Protein AF-A0A7W0FV06-F1 (afdb_monomer_lite)

Secondary structure (DSSP, 8-state):
--SSSHHHHHHHHHHHHHHHHHHHHHHHHHHH-TT---THHHHHHHHHHHHHHHHHHHHHHHHHHHHHHHHHHHHHHS-HHHHHHHHHHHHHHHHHHHHHHHHHHHHHHHHHHHHHHHHHHHHHHHHHHHHHHHHHHHHHHHHHHHHHHHHHHHHHHHHHHHHHHHHHHHHHHHHHHHHHHHHHHHHHHHHHHHHHHHHHHHHHHHHHHHHHHHHHHHHHHHHTTSS----------------------------------S--------

Sequence (270 aa):
MNTEKTPLLEQVGFWSLLGPFIMLVTLTIMLLNPLQQNLLIPGIALISFPLCWKWKTRGLYAALSLLGCVLLYHLWTAPSEKIFWDLLLGAAAALTFTITTLCSQEVAALISPLQEEAFSRQQNLLEANEKIQELEKKLEESISGEIAHAKLFQQKLNEADLRVHASEKASFVIRDKSAAIAAQNESLLRELFQKRHEYEKLLQQMQSYEAEKLIHQTAIQESEKEEVLQLETVPPSKPGGKSKSSKSSKTNNWANTILSRWSEPHDPSQ

Structure (mmCIF, N/CA/C/O backbone):
data_AF-A0A7W0FV06-F1
#
_entry.id   AF-A0A7W0FV06-F1
#
loop_
_atom_site.group_PDB
_atom_site.id
_atom_site.type_symbol
_atom_site.label_atom_id
_atom_site.label_alt_id
_atom_site.label_comp_id
_atom_site.label_asym_id
_atom_site.label_entity_id
_atom_site.label_seq_id
_atom_site.pdbx_PDB_ins_code
_atom_site.Cartn_x
_atom_site.Cartn_y
_atom_site.Cartn_z
_atom_site.occupancy
_atom_site.B_iso_or_equiv
_atom_site.auth_seq_id
_atom_site.auth_comp_id
_atom_site.auth_asym_id
_atom_site.auth_atom_id
_atom_site.pdbx_PDB_model_num
ATOM 1 N N . MET A 1 1 ? 6.314 17.128 -1.859 1.00 44.34 1 MET A N 1
ATOM 2 C CA . MET A 1 1 ? 7.767 16.857 -1.920 1.00 44.34 1 MET A CA 1
ATOM 3 C C . MET A 1 1 ? 8.077 16.223 -3.285 1.00 44.34 1 MET A C 1
ATOM 5 O O . MET A 1 1 ? 8.562 15.104 -3.349 1.00 44.34 1 MET A O 1
ATOM 9 N N . ASN A 1 2 ? 7.686 16.894 -4.387 1.00 47.03 2 ASN A N 1
ATOM 10 C CA . ASN A 1 2 ? 7.430 16.233 -5.687 1.00 47.03 2 ASN A CA 1
ATOM 11 C C . ASN A 1 2 ? 8.122 16.902 -6.895 1.00 47.03 2 ASN A C 1
ATOM 13 O O . ASN A 1 2 ? 7.920 16.465 -8.022 1.00 47.03 2 ASN A O 1
ATOM 17 N N . THR A 1 3 ? 8.904 17.963 -6.695 1.00 51.56 3 THR A N 1
ATOM 18 C CA . THR A 1 3 ? 9.415 18.830 -7.778 1.00 51.56 3 THR A CA 1
ATOM 19 C C . THR A 1 3 ? 10.729 18.366 -8.411 1.00 51.56 3 THR A C 1
ATOM 21 O O . THR A 1 3 ? 11.173 18.962 -9.382 1.00 51.56 3 THR A O 1
ATOM 24 N N . GLU A 1 4 ? 11.362 17.318 -7.881 1.00 56.72 4 GLU A N 1
ATOM 25 C CA . GLU A 1 4 ? 12.724 16.914 -8.272 1.00 56.72 4 GLU A CA 1
ATOM 26 C C . GLU A 1 4 ? 12.766 15.801 -9.338 1.00 56.72 4 GLU A C 1
ATOM 28 O O . GLU A 1 4 ? 13.811 15.537 -9.923 1.00 56.72 4 GLU A O 1
ATOM 33 N N . LYS A 1 5 ? 11.628 15.147 -9.624 1.00 57.47 5 LYS A N 1
ATOM 34 C CA . LYS A 1 5 ? 11.562 13.996 -10.551 1.00 57.47 5 LYS A CA 1
ATOM 35 C C . LYS A 1 5 ? 11.131 14.333 -11.981 1.00 57.47 5 LYS A C 1
ATOM 37 O O . LYS A 1 5 ? 11.376 13.535 -12.882 1.00 57.47 5 LYS A O 1
ATOM 42 N N . THR A 1 6 ? 10.529 15.499 -12.208 1.00 61.75 6 THR A N 1
ATOM 43 C CA . THR A 1 6 ? 10.200 15.990 -13.555 1.00 61.75 6 THR A CA 1
ATOM 44 C C . THR A 1 6 ? 11.423 16.157 -14.477 1.00 61.75 6 THR A C 1
ATOM 46 O O . THR A 1 6 ? 11.340 15.649 -15.597 1.00 61.75 6 THR A O 1
ATOM 49 N N . PRO A 1 7 ? 12.581 16.730 -14.063 1.00 73.88 7 PRO A N 1
ATOM 50 C CA . PRO A 1 7 ? 13.708 16.922 -14.984 1.00 73.88 7 PRO A CA 1
ATOM 51 C C . PRO A 1 7 ? 14.322 15.607 -15.485 1.00 73.88 7 PRO A C 1
ATOM 53 O O . PRO A 1 7 ? 14.800 15.551 -16.614 1.00 73.88 7 PRO A O 1
ATOM 56 N N . LEU A 1 8 ? 14.289 14.531 -14.690 1.00 73.69 8 LEU A N 1
ATOM 57 C CA . LEU A 1 8 ? 14.825 13.226 -15.101 1.00 73.69 8 LEU A CA 1
ATOM 58 C C . LEU A 1 8 ? 13.978 12.578 -16.206 1.00 73.69 8 LEU A C 1
ATOM 60 O O . LEU A 1 8 ? 14.524 12.010 -17.149 1.00 73.69 8 LEU A O 1
ATOM 64 N N . LEU A 1 9 ? 12.649 12.693 -16.123 1.00 74.88 9 LEU A N 1
ATOM 65 C CA . LEU A 1 9 ? 11.734 12.199 -17.158 1.00 74.88 9 LEU A CA 1
ATOM 66 C C . LEU A 1 9 ? 11.886 12.979 -18.470 1.00 74.88 9 LEU A C 1
ATOM 68 O O . LEU A 1 9 ? 11.915 12.373 -19.540 1.00 74.88 9 LEU A O 1
ATOM 72 N N . GLU A 1 10 ? 12.050 14.301 -18.392 1.00 81.62 10 GLU A N 1
ATOM 73 C CA . GLU A 1 10 ? 12.322 15.152 -19.557 1.00 81.62 10 GLU A CA 1
ATOM 74 C C . GLU A 1 10 ? 13.674 14.818 -20.206 1.00 81.62 10 GLU A C 1
ATOM 76 O O . GLU A 1 10 ? 13.752 14.688 -21.428 1.00 81.62 10 GLU A O 1
ATOM 81 N N . GLN A 1 11 ? 14.723 14.585 -19.408 1.00 79.62 11 GLN A N 1
ATOM 82 C CA . GLN A 1 11 ? 16.028 14.138 -19.907 1.00 79.62 11 GLN A CA 1
ATOM 83 C C . GLN A 1 11 ? 15.949 12.766 -20.592 1.00 79.62 11 GLN A C 1
ATOM 85 O O . GLN A 1 11 ? 16.459 12.613 -21.701 1.00 79.62 11 GLN A O 1
ATOM 90 N N . VAL A 1 12 ? 15.281 11.775 -19.990 1.00 81.75 12 VAL A N 1
ATOM 91 C CA . VAL A 1 12 ? 15.080 10.451 -20.613 1.00 81.75 12 VAL A CA 1
ATOM 92 C C . VAL A 1 12 ? 14.281 10.567 -21.917 1.00 81.75 12 VAL A C 1
ATOM 94 O O . VAL A 1 12 ? 14.636 9.933 -22.914 1.00 81.75 12 VAL A O 1
ATOM 97 N N . GLY A 1 13 ? 13.246 11.411 -21.950 1.00 82.44 13 GLY A N 1
ATOM 98 C CA . GLY A 1 13 ? 12.489 11.718 -23.165 1.00 82.44 13 GLY A CA 1
ATOM 99 C C . GLY A 1 13 ? 13.364 12.335 -24.260 1.00 82.44 13 GLY A C 1
ATOM 100 O O . GLY A 1 13 ? 13.335 11.880 -25.401 1.00 82.44 13 GLY A O 1
ATOM 101 N N . PHE A 1 14 ? 14.209 13.306 -23.908 1.00 86.94 14 PHE A N 1
ATOM 102 C CA . PHE A 1 14 ? 15.141 13.936 -24.841 1.00 86.94 14 PHE A CA 1
ATOM 103 C C . PHE A 1 14 ? 16.163 12.937 -25.403 1.00 86.94 14 PHE A C 1
ATOM 105 O O . PHE A 1 14 ? 16.261 12.784 -26.620 1.00 86.94 14 PHE A O 1
ATOM 112 N N . TRP A 1 15 ? 16.882 12.203 -24.546 1.00 85.75 15 TRP A N 1
ATOM 113 C CA . TRP A 1 15 ? 17.910 11.250 -24.983 1.00 85.75 15 TRP A CA 1
ATOM 114 C C . TRP A 1 15 ? 17.332 10.078 -25.787 1.00 85.75 15 TRP A C 1
ATOM 116 O O . TRP A 1 15 ? 17.919 9.683 -26.795 1.00 85.75 15 TRP A O 1
ATOM 126 N N . SER A 1 16 ? 16.165 9.548 -25.403 1.00 85.12 16 SER A N 1
ATOM 127 C CA . SER A 1 16 ? 15.515 8.459 -26.151 1.00 85.12 16 SER A CA 1
ATOM 128 C C . SER A 1 16 ? 15.050 8.880 -27.548 1.00 85.12 16 SER A C 1
ATOM 130 O O . SER A 1 16 ? 15.072 8.054 -28.461 1.00 85.12 16 SER A O 1
ATOM 132 N N . LEU A 1 17 ? 14.687 10.154 -27.739 1.00 88.44 17 LEU A N 1
ATOM 133 C CA . LEU A 1 17 ? 14.264 10.699 -29.030 1.00 88.44 17 LEU A CA 1
ATOM 134 C C . LEU A 1 17 ? 15.444 11.178 -29.898 1.00 88.44 17 LEU A C 1
ATOM 136 O O . LEU A 1 17 ? 15.391 11.059 -31.123 1.00 88.44 17 LEU A O 1
ATOM 140 N N . LEU A 1 18 ? 16.522 11.677 -29.280 1.00 89.50 18 LEU A N 1
ATOM 141 C CA . LEU A 1 18 ? 17.673 12.280 -29.962 1.00 89.50 18 LEU A CA 1
ATOM 142 C C . LEU A 1 18 ? 18.376 11.311 -30.927 1.00 89.50 18 LEU A C 1
ATOM 144 O O . LEU A 1 18 ? 18.651 11.680 -32.067 1.00 89.50 18 LEU A O 1
ATOM 148 N N . GLY A 1 19 ? 18.636 10.070 -30.501 1.00 86.50 19 GLY A N 1
ATOM 149 C CA . GLY A 1 19 ? 19.275 9.044 -31.339 1.00 86.50 19 GLY A CA 1
ATOM 150 C C . GLY A 1 19 ? 18.478 8.728 -32.617 1.00 86.50 19 GLY A C 1
ATOM 151 O O . GLY A 1 19 ? 18.990 8.939 -33.720 1.00 86.50 19 GLY A O 1
ATOM 152 N N . PRO A 1 20 ? 17.208 8.285 -32.504 1.00 87.94 20 PRO A N 1
ATOM 153 C CA . PRO A 1 20 ? 16.318 8.080 -33.647 1.00 87.94 20 PRO A CA 1
ATOM 154 C C . PRO A 1 20 ? 16.149 9.320 -34.535 1.00 87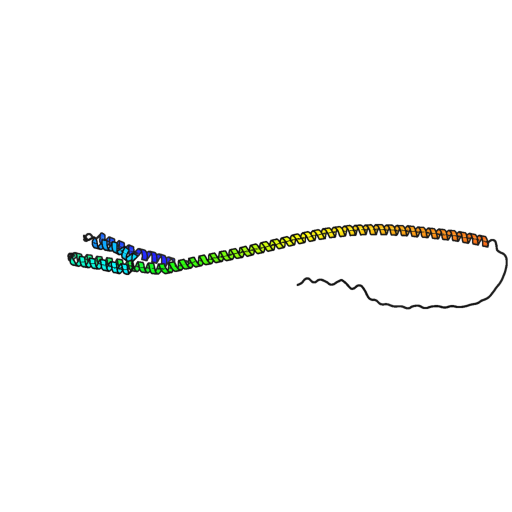.94 20 PRO A C 1
ATOM 156 O O . PRO A 1 20 ? 16.128 9.187 -35.756 1.00 87.94 20 PRO A O 1
ATOM 159 N N . PHE A 1 21 ? 16.075 10.522 -33.954 1.00 91.69 21 PHE A N 1
ATOM 160 C CA . PHE A 1 21 ? 15.968 11.765 -34.720 1.00 91.69 21 PHE A CA 1
ATOM 161 C C . PHE A 1 21 ? 17.223 12.036 -35.563 1.00 91.69 21 PHE A C 1
ATOM 163 O O . PHE A 1 21 ? 17.115 12.275 -36.764 1.00 91.69 21 PHE A O 1
ATOM 170 N N . ILE A 1 22 ? 18.415 11.922 -34.970 1.00 90.25 22 ILE A N 1
ATOM 171 C CA . ILE A 1 22 ? 19.695 12.071 -35.678 1.00 90.25 22 ILE A CA 1
ATOM 172 C C . ILE A 1 22 ? 19.831 11.017 -36.790 1.00 90.25 22 ILE A C 1
ATOM 174 O O . ILE A 1 22 ? 20.213 11.352 -37.909 1.00 90.25 22 ILE A O 1
ATOM 178 N N . MET A 1 23 ? 19.438 9.766 -36.528 1.00 87.38 23 MET A N 1
ATOM 179 C CA . MET A 1 23 ? 19.387 8.706 -37.543 1.00 87.38 23 MET A CA 1
ATOM 180 C C . MET A 1 23 ? 18.441 9.040 -38.705 1.00 87.38 23 MET A C 1
ATOM 182 O O . MET A 1 23 ? 18.820 8.855 -39.860 1.00 87.38 23 MET A O 1
ATOM 186 N N . LEU A 1 24 ? 17.234 9.548 -38.428 1.00 90.44 24 LEU A N 1
ATOM 187 C CA . LEU A 1 24 ? 16.271 9.950 -39.460 1.00 90.44 24 LEU A CA 1
ATOM 188 C C . LEU A 1 24 ? 16.786 11.123 -40.299 1.00 90.44 24 LEU A C 1
ATOM 190 O O . LEU A 1 24 ? 16.676 11.083 -41.525 1.00 90.44 24 LEU A O 1
ATOM 194 N N . VAL A 1 25 ? 17.382 12.140 -39.671 1.00 90.75 25 VAL A N 1
ATOM 195 C CA . VAL A 1 25 ? 17.991 13.279 -40.376 1.00 90.75 25 VAL A CA 1
ATOM 196 C C . VAL A 1 25 ? 19.120 12.798 -41.288 1.00 90.75 25 VAL A C 1
ATOM 198 O O . VAL A 1 25 ? 19.139 13.138 -42.469 1.00 90.75 25 VAL A O 1
ATOM 201 N N . THR A 1 26 ? 20.015 11.942 -40.792 1.00 89.25 26 THR A N 1
ATOM 202 C CA . THR A 1 26 ? 21.124 11.402 -41.588 1.00 89.25 26 THR A CA 1
ATOM 203 C C . THR A 1 26 ? 20.642 10.503 -42.728 1.00 89.25 26 THR A C 1
ATOM 205 O O . THR A 1 26 ? 21.109 10.671 -43.852 1.00 89.25 26 THR A O 1
ATOM 208 N N . LEU A 1 27 ? 19.657 9.627 -42.499 1.00 88.38 27 LEU A N 1
ATOM 209 C CA . LEU A 1 27 ? 19.029 8.825 -43.558 1.00 88.38 27 LEU A CA 1
ATOM 210 C C . LEU A 1 27 ? 18.357 9.716 -44.620 1.00 88.38 27 LEU A C 1
ATOM 212 O O . LEU A 1 27 ? 18.463 9.445 -45.814 1.00 88.38 27 LEU A O 1
ATOM 216 N N . THR A 1 28 ? 17.710 10.806 -44.203 1.00 89.25 28 THR A N 1
ATOM 217 C CA . THR A 1 28 ? 17.087 11.779 -45.113 1.00 89.25 28 THR A CA 1
ATOM 218 C C . THR A 1 28 ? 18.138 12.503 -45.959 1.00 89.25 28 THR A C 1
ATOM 220 O O . THR A 1 28 ? 17.954 12.645 -47.163 1.00 89.25 28 THR A O 1
ATOM 223 N N . ILE A 1 29 ? 19.277 12.891 -45.373 1.00 87.50 29 ILE A N 1
ATOM 224 C CA . ILE A 1 29 ? 20.412 13.485 -46.103 1.00 87.50 29 ILE A CA 1
ATOM 225 C C . ILE A 1 29 ? 21.019 12.487 -47.106 1.00 87.50 29 ILE A C 1
ATOM 227 O O . ILE A 1 29 ? 21.337 12.880 -48.227 1.00 87.50 29 ILE A O 1
ATOM 231 N N . MET A 1 30 ? 21.135 11.202 -46.747 1.00 85.19 30 MET A N 1
ATOM 232 C CA . MET A 1 30 ? 21.565 10.137 -47.670 1.00 85.19 30 MET A CA 1
ATOM 233 C C . MET A 1 30 ? 20.599 9.990 -48.857 1.00 85.19 30 MET A C 1
ATOM 235 O O . MET A 1 30 ? 21.031 9.929 -50.002 1.00 85.19 30 MET A O 1
ATOM 239 N N . LEU A 1 31 ? 19.288 9.960 -48.591 1.00 85.19 31 LEU A N 1
ATOM 240 C CA . LEU A 1 31 ? 18.245 9.770 -49.608 1.00 85.19 31 LEU A CA 1
ATOM 241 C C . LEU A 1 31 ? 18.059 10.981 -50.534 1.00 85.19 31 LEU A C 1
ATOM 243 O O . LEU A 1 31 ? 17.700 10.806 -51.696 1.00 85.19 31 LEU A O 1
ATOM 247 N N . LEU A 1 32 ? 18.285 12.200 -50.037 1.00 86.12 32 LEU A N 1
ATOM 248 C CA . LEU A 1 32 ? 18.136 13.434 -50.814 1.00 86.12 32 LEU A CA 1
ATOM 249 C C . LEU A 1 32 ? 19.335 13.750 -51.716 1.00 86.12 32 LEU A C 1
ATOM 251 O O . LEU A 1 32 ? 19.239 14.677 -52.518 1.00 86.12 32 LEU A O 1
ATOM 255 N N . ASN A 1 33 ? 20.460 13.039 -51.598 1.00 78.88 33 ASN A N 1
ATOM 256 C CA . ASN A 1 33 ? 21.669 13.354 -52.354 1.00 78.88 33 ASN A CA 1
ATOM 257 C C . ASN A 1 33 ? 21.582 12.842 -53.813 1.00 78.88 33 ASN A C 1
ATOM 259 O O . ASN A 1 33 ? 21.746 11.641 -54.046 1.00 78.88 33 ASN A O 1
ATOM 263 N N . PRO A 1 34 ? 21.406 13.716 -54.828 1.00 65.62 34 PRO A N 1
ATOM 264 C CA . PRO A 1 34 ? 21.168 13.289 -56.210 1.00 65.62 34 PRO A CA 1
ATOM 265 C C . PRO A 1 34 ? 22.398 12.649 -56.879 1.00 65.62 34 PRO A C 1
ATOM 267 O O . PRO A 1 34 ? 22.284 12.073 -57.959 1.00 65.62 34 PRO A O 1
ATOM 270 N N . LEU A 1 35 ? 23.583 12.740 -56.262 1.00 63.50 35 LEU A N 1
ATOM 271 C CA . LEU A 1 35 ? 24.822 12.129 -56.758 1.00 63.50 35 LEU A CA 1
ATOM 272 C C . LEU A 1 35 ? 24.913 10.618 -56.470 1.00 63.50 35 LEU A C 1
ATOM 274 O O . LEU A 1 35 ? 25.725 9.922 -57.100 1.00 63.50 35 LEU A O 1
ATOM 278 N N . GLN A 1 36 ? 24.099 10.103 -55.540 1.00 62.25 36 GLN A N 1
ATOM 279 C CA . GLN A 1 36 ? 24.145 8.711 -55.099 1.00 62.25 36 GLN A CA 1
ATOM 280 C C . GLN A 1 36 ? 23.161 7.819 -55.862 1.00 62.25 36 GLN A C 1
ATOM 282 O O . GLN A 1 36 ? 22.000 7.661 -55.507 1.00 62.25 36 GLN A O 1
ATOM 287 N N . GLN A 1 37 ? 23.682 7.134 -56.880 1.00 62.06 37 GLN A N 1
ATOM 288 C CA . GLN A 1 37 ? 22.984 6.030 -57.553 1.00 62.06 37 GLN A CA 1
ATOM 289 C C . GLN A 1 37 ? 22.976 4.733 -56.713 1.00 62.06 37 GLN A C 1
ATOM 291 O O . GLN A 1 37 ? 22.218 3.812 -57.004 1.00 62.06 37 GLN A O 1
ATOM 296 N N . ASN A 1 38 ? 23.798 4.657 -55.657 1.00 69.31 38 ASN A N 1
ATOM 297 C CA . ASN A 1 38 ? 23.962 3.466 -54.825 1.00 69.31 38 ASN A CA 1
ATOM 298 C C . ASN A 1 38 ? 23.120 3.548 -53.540 1.00 69.31 38 ASN A C 1
ATOM 300 O O . ASN A 1 38 ? 23.602 3.974 -52.492 1.00 69.31 38 ASN A O 1
ATOM 304 N N . LEU A 1 39 ? 21.893 3.019 -53.591 1.00 81.50 39 LEU A N 1
ATOM 305 C CA . LEU A 1 39 ? 20.991 2.840 -52.433 1.00 81.50 39 LEU A CA 1
ATOM 306 C C . LEU A 1 39 ? 21.516 1.861 -51.355 1.00 81.50 39 LEU A C 1
ATOM 308 O O . LEU A 1 39 ? 20.847 1.595 -50.357 1.00 81.50 39 LEU A O 1
ATOM 312 N N . LEU A 1 40 ? 22.715 1.312 -51.546 1.00 84.25 40 LEU A N 1
ATOM 313 C CA . LEU A 1 40 ? 23.303 0.259 -50.726 1.00 84.25 40 LEU A CA 1
ATOM 314 C C . LEU A 1 40 ? 23.713 0.775 -49.330 1.00 84.25 40 LEU A C 1
ATOM 316 O O . LEU A 1 40 ? 23.403 0.131 -48.329 1.00 84.25 40 LEU A O 1
ATOM 320 N N . ILE A 1 41 ? 24.302 1.976 -49.246 1.00 83.38 41 ILE A N 1
ATOM 321 C CA . ILE A 1 41 ? 24.655 2.639 -47.974 1.00 83.38 41 ILE A CA 1
ATOM 322 C C . ILE A 1 41 ? 23.406 2.957 -47.117 1.00 83.38 41 ILE A C 1
ATOM 324 O O . ILE A 1 41 ? 23.359 2.491 -45.974 1.00 83.38 41 ILE A O 1
ATOM 328 N N . PRO A 1 42 ? 22.368 3.672 -47.611 1.00 87.38 42 PRO A N 1
ATOM 329 C CA . PRO A 1 42 ? 21.166 3.928 -46.810 1.00 87.38 42 PRO A CA 1
ATOM 330 C C . PRO A 1 42 ? 20.383 2.647 -46.478 1.00 87.38 42 PRO A C 1
ATOM 332 O O . PRO A 1 42 ? 19.831 2.545 -45.383 1.00 87.38 42 PRO A O 1
ATOM 335 N N . GLY A 1 43 ? 20.390 1.632 -47.353 1.00 88.19 43 GLY A N 1
ATOM 336 C CA . GLY A 1 43 ? 19.811 0.318 -47.049 1.00 88.19 43 GLY A CA 1
ATOM 337 C C . GLY A 1 43 ? 20.478 -0.359 -45.844 1.00 88.19 43 GLY A C 1
ATOM 338 O O . GLY A 1 43 ? 19.796 -0.864 -44.951 1.00 88.19 43 GLY A O 1
ATOM 339 N N . ILE A 1 44 ? 21.809 -0.299 -45.756 1.00 88.56 44 ILE A N 1
ATOM 340 C CA . ILE A 1 44 ? 22.560 -0.811 -44.601 1.00 88.56 44 ILE A CA 1
ATOM 341 C C . ILE A 1 44 ? 22.321 0.029 -43.354 1.00 88.56 44 ILE A C 1
ATOM 343 O O . ILE A 1 44 ? 22.195 -0.549 -42.275 1.00 88.56 44 ILE A O 1
ATOM 347 N N . ALA A 1 45 ? 22.215 1.355 -43.469 1.00 86.81 45 ALA A N 1
ATOM 348 C CA . ALA A 1 45 ? 21.864 2.209 -42.336 1.00 86.81 45 ALA A CA 1
ATOM 349 C C . ALA A 1 45 ? 20.506 1.807 -41.731 1.00 86.81 45 ALA A C 1
ATOM 351 O O . ALA A 1 45 ? 20.379 1.687 -40.510 1.00 86.81 45 ALA A O 1
ATOM 352 N N . LEU A 1 46 ? 19.530 1.499 -42.590 1.00 90.25 46 LEU A N 1
ATOM 353 C CA . LEU A 1 46 ? 18.183 1.087 -42.202 1.00 90.25 46 LEU A CA 1
ATOM 354 C C . LEU A 1 46 ? 18.140 -0.319 -41.571 1.00 90.25 46 LEU A C 1
ATOM 356 O O . LEU A 1 46 ? 17.414 -0.522 -40.601 1.00 90.25 46 LEU A O 1
ATOM 360 N N . ILE A 1 47 ? 18.953 -1.269 -42.050 1.00 91.19 47 ILE A N 1
ATOM 361 C CA . ILE A 1 47 ? 19.105 -2.611 -41.442 1.00 91.19 47 ILE A CA 1
ATOM 362 C C . ILE A 1 47 ? 19.914 -2.559 -40.133 1.00 91.19 47 ILE A C 1
ATOM 364 O O . ILE A 1 47 ? 19.627 -3.291 -39.185 1.00 91.19 47 ILE A O 1
ATOM 368 N N . SER A 1 48 ? 20.916 -1.684 -40.052 1.00 89.81 48 SER A N 1
ATOM 369 C CA . SER A 1 48 ? 21.796 -1.560 -38.884 1.00 89.81 48 SER A CA 1
ATOM 370 C C . SER A 1 48 ? 21.113 -0.877 -37.701 1.00 89.81 48 SER A C 1
ATOM 372 O O . SER A 1 48 ? 21.402 -1.218 -36.556 1.00 89.81 48 SER A O 1
ATOM 374 N N . PHE A 1 49 ? 20.170 0.038 -37.947 1.00 87.19 49 PHE A N 1
ATOM 375 C CA . PHE A 1 49 ? 19.414 0.731 -36.900 1.00 87.19 49 PHE A CA 1
ATOM 376 C C . PHE A 1 49 ? 18.731 -0.211 -35.878 1.00 87.19 49 PHE A C 1
ATOM 378 O O . PHE A 1 49 ? 19.048 -0.110 -34.687 1.00 87.19 49 PHE A O 1
ATOM 385 N N . PRO A 1 50 ? 17.865 -1.173 -36.273 1.00 89.31 50 PRO A N 1
ATOM 386 C CA . PRO A 1 50 ? 17.265 -2.119 -35.330 1.00 89.31 50 PRO A CA 1
ATOM 387 C C . PRO A 1 50 ? 18.297 -3.067 -34.696 1.00 89.31 50 PRO A C 1
ATOM 389 O O . PRO A 1 50 ? 18.077 -3.549 -33.583 1.00 89.31 50 PRO A O 1
ATOM 392 N N . LEU A 1 51 ? 19.433 -3.313 -35.361 1.00 89.12 51 LEU A N 1
ATOM 393 C CA . LEU A 1 51 ? 20.549 -4.092 -34.818 1.00 89.12 51 LEU A CA 1
ATOM 394 C C . LEU A 1 51 ? 21.221 -3.364 -33.642 1.00 89.12 51 LEU A C 1
ATOM 396 O O . LEU A 1 51 ? 21.359 -3.945 -32.563 1.00 89.12 51 LEU A O 1
ATOM 400 N N . CYS A 1 52 ? 21.565 -2.084 -33.814 1.00 89.44 52 CYS A N 1
ATOM 401 C CA . CYS A 1 52 ? 22.082 -1.218 -32.752 1.00 89.44 52 CYS A CA 1
ATOM 402 C C . CYS A 1 52 ? 21.083 -1.099 -31.592 1.00 89.44 52 CYS A C 1
ATOM 404 O O . CYS A 1 52 ? 21.470 -1.243 -30.434 1.00 89.44 52 CYS A O 1
ATOM 406 N N . TRP A 1 53 ? 19.790 -0.927 -31.891 1.00 85.62 53 TRP A N 1
ATOM 407 C CA . TRP A 1 53 ? 18.743 -0.830 -30.870 1.00 85.62 53 TRP A CA 1
ATOM 408 C C . TRP A 1 53 ? 18.601 -2.116 -30.041 1.00 85.62 53 TRP A C 1
ATOM 410 O O . TRP A 1 53 ? 18.585 -2.076 -28.811 1.00 85.62 53 TRP A O 1
ATOM 420 N N . LYS A 1 54 ? 18.526 -3.283 -30.698 1.00 90.00 54 LYS A N 1
ATOM 421 C CA . LYS A 1 54 ? 18.284 -4.566 -30.018 1.00 90.00 54 LYS A CA 1
ATOM 422 C C . LYS A 1 54 ? 19.518 -5.107 -29.295 1.00 90.00 54 LYS A C 1
ATOM 424 O O . LYS A 1 54 ? 19.375 -5.734 -28.247 1.00 90.00 54 LYS A O 1
ATOM 429 N N . TRP A 1 55 ? 20.717 -4.919 -29.851 1.00 90.62 55 TRP A N 1
ATOM 430 C CA . TRP A 1 55 ? 21.955 -5.541 -29.356 1.00 90.62 55 TRP A CA 1
ATOM 431 C C . TRP A 1 55 ? 22.966 -4.554 -28.749 1.00 90.62 55 TRP A C 1
ATOM 433 O O . TRP A 1 55 ? 24.065 -4.972 -28.373 1.00 90.62 55 TRP A O 1
ATOM 443 N N . LYS A 1 56 ? 22.604 -3.271 -28.597 1.00 88.88 56 LYS A N 1
ATOM 444 C CA . LYS A 1 56 ? 23.414 -2.220 -27.952 1.00 88.88 56 LYS A CA 1
ATOM 445 C C . LYS A 1 56 ? 24.850 -2.210 -28.504 1.00 88.88 56 LYS A C 1
ATOM 447 O O . LYS A 1 56 ? 25.038 -2.171 -29.716 1.00 88.88 56 LYS A O 1
ATOM 452 N N . THR A 1 57 ? 25.869 -2.324 -27.650 1.00 90.19 57 THR A N 1
ATOM 453 C CA . THR A 1 57 ? 27.291 -2.345 -28.049 1.00 90.19 57 THR A CA 1
ATOM 454 C C . THR A 1 57 ? 27.636 -3.463 -29.034 1.00 90.19 57 THR A C 1
ATOM 456 O O . THR A 1 57 ? 28.386 -3.232 -29.978 1.00 90.19 57 THR A O 1
ATOM 459 N N . ARG A 1 58 ? 27.064 -4.666 -28.881 1.00 92.94 58 ARG A N 1
ATOM 460 C CA . ARG A 1 58 ? 27.275 -5.775 -29.833 1.00 92.94 58 ARG A CA 1
ATOM 461 C C . ARG A 1 58 ? 26.653 -5.459 -31.197 1.00 92.94 58 ARG A C 1
ATOM 463 O O . ARG A 1 58 ? 27.243 -5.780 -32.223 1.00 92.94 58 ARG A O 1
ATOM 470 N N . GLY A 1 59 ? 25.499 -4.788 -31.192 1.00 92.00 59 GLY A N 1
ATOM 471 C CA . GLY A 1 59 ? 24.850 -4.258 -32.393 1.00 92.00 59 GLY A CA 1
ATOM 472 C C . GLY A 1 59 ? 25.696 -3.187 -33.080 1.00 92.00 59 GLY A C 1
ATOM 473 O O . GLY A 1 59 ? 25.899 -3.266 -34.285 1.00 92.00 59 GLY A O 1
ATOM 474 N N . LEU A 1 60 ? 26.268 -2.257 -32.308 1.00 93.12 60 LEU A N 1
ATOM 475 C CA . LEU A 1 60 ? 27.168 -1.214 -32.801 1.00 93.12 60 LEU A CA 1
ATOM 476 C C . LEU A 1 60 ? 28.404 -1.792 -33.504 1.00 93.12 60 LEU A C 1
ATOM 478 O O . LEU A 1 60 ? 28.703 -1.385 -34.623 1.00 93.12 60 LEU A O 1
ATOM 482 N N . TYR A 1 61 ? 29.103 -2.760 -32.900 1.00 95.25 61 TYR A N 1
ATOM 483 C CA . TYR A 1 61 ? 30.261 -3.390 -33.551 1.00 95.25 61 TYR A CA 1
ATOM 484 C C . TYR A 1 61 ? 29.871 -4.135 -34.837 1.00 95.25 61 TYR A C 1
ATOM 486 O O . TYR A 1 61 ? 30.588 -4.041 -35.832 1.00 95.25 61 TYR A O 1
ATOM 494 N N . ALA A 1 62 ? 28.722 -4.819 -34.855 1.00 94.25 62 ALA A N 1
ATOM 495 C CA . ALA A 1 62 ? 28.211 -5.472 -36.061 1.00 94.25 62 ALA A CA 1
ATOM 496 C C . ALA A 1 62 ? 27.856 -4.458 -37.167 1.00 94.25 62 ALA A C 1
ATOM 498 O O . ALA A 1 62 ? 28.241 -4.650 -38.319 1.00 94.25 62 ALA A O 1
ATOM 499 N N . ALA A 1 63 ? 27.187 -3.355 -36.816 1.00 93.62 63 ALA A N 1
ATOM 500 C CA . ALA A 1 63 ? 26.834 -2.270 -37.729 1.00 93.62 63 ALA A CA 1
ATOM 501 C C . ALA A 1 63 ? 28.071 -1.566 -38.308 1.00 93.62 63 ALA A C 1
ATOM 503 O O . ALA A 1 63 ? 28.156 -1.366 -39.518 1.00 93.62 63 ALA A O 1
ATOM 504 N N . LEU A 1 64 ? 29.060 -1.243 -37.466 1.00 94.00 64 LEU A N 1
ATOM 505 C CA . LEU A 1 64 ? 30.326 -0.644 -37.898 1.00 94.00 64 LEU A CA 1
ATOM 506 C C . LEU A 1 64 ? 31.140 -1.598 -38.779 1.00 94.00 64 LEU A C 1
ATOM 508 O O . LEU A 1 64 ? 31.717 -1.156 -39.769 1.00 94.00 64 LEU A O 1
ATOM 512 N N . SER A 1 65 ? 31.154 -2.899 -38.472 1.00 94.50 65 SER A N 1
ATOM 513 C CA . SER A 1 65 ? 31.821 -3.892 -39.319 1.00 94.50 65 SER A CA 1
ATOM 514 C C . SER A 1 65 ? 31.140 -4.027 -40.683 1.00 94.50 65 SER A C 1
ATOM 516 O O . SER A 1 65 ? 31.829 -4.049 -41.698 1.00 94.50 65 SER A O 1
ATOM 518 N N . LEU A 1 66 ? 29.804 -4.089 -40.725 1.00 93.50 66 LEU A N 1
ATOM 519 C CA . LEU A 1 66 ? 29.035 -4.184 -41.969 1.00 93.50 66 LEU A CA 1
ATOM 520 C C . LEU A 1 66 ? 29.221 -2.930 -42.838 1.00 93.50 66 LEU A C 1
ATOM 522 O O . LEU A 1 66 ? 29.504 -3.037 -44.031 1.00 93.50 66 LEU A O 1
ATOM 526 N N . LEU A 1 67 ? 29.130 -1.748 -42.225 1.00 91.94 67 LEU A N 1
ATOM 527 C CA . LEU A 1 67 ? 29.389 -0.465 -42.875 1.00 91.94 67 LEU A CA 1
ATOM 528 C C . LEU A 1 67 ? 30.834 -0.381 -43.393 1.00 91.94 67 LEU A C 1
ATOM 530 O O . LEU A 1 67 ? 31.050 0.028 -44.530 1.00 91.94 67 LEU A O 1
ATOM 534 N N . GLY A 1 68 ? 31.817 -0.822 -42.602 1.00 92.88 68 GLY A N 1
ATOM 535 C CA . GLY A 1 68 ? 33.228 -0.860 -42.988 1.00 92.88 68 GLY A CA 1
ATOM 536 C C . GLY A 1 68 ? 33.494 -1.754 -44.202 1.00 92.88 68 GLY A C 1
ATOM 537 O O . GLY A 1 68 ? 34.157 -1.319 -45.143 1.00 92.88 68 GLY A O 1
ATOM 538 N N . CYS A 1 69 ? 32.921 -2.963 -44.239 1.00 93.69 69 CYS A N 1
ATOM 539 C CA . CYS A 1 69 ? 33.001 -3.854 -45.403 1.00 93.69 69 CYS A CA 1
ATOM 540 C C . CYS A 1 69 ? 32.436 -3.207 -46.678 1.00 93.69 69 CYS A C 1
ATOM 542 O O . CYS A 1 69 ? 32.976 -3.396 -47.767 1.00 93.69 69 CYS A O 1
ATOM 544 N N . VAL A 1 70 ? 31.371 -2.418 -46.548 1.00 90.31 70 VAL A N 1
ATOM 545 C CA . VAL A 1 70 ? 30.730 -1.739 -47.680 1.00 90.31 70 VAL A CA 1
ATOM 546 C C . VAL A 1 70 ? 31.485 -0.496 -48.130 1.00 90.31 70 VAL A C 1
ATOM 548 O O . VAL A 1 70 ? 31.617 -0.283 -49.333 1.00 90.31 70 VAL A O 1
ATOM 551 N N . LEU A 1 71 ? 32.063 0.272 -47.207 1.00 89.81 71 LEU A N 1
ATOM 552 C CA . LEU A 1 71 ? 32.974 1.363 -47.555 1.00 89.81 71 LEU A CA 1
ATOM 553 C C . LEU A 1 71 ? 34.231 0.837 -48.262 1.00 89.81 71 LEU A C 1
ATOM 555 O O . LEU A 1 71 ? 34.657 1.432 -49.244 1.00 89.81 71 LEU A O 1
ATOM 559 N N . LEU A 1 72 ? 34.772 -0.312 -47.839 1.00 92.06 72 LEU A N 1
ATOM 560 C CA . LEU A 1 72 ? 35.865 -1.005 -48.536 1.00 92.06 72 LEU A CA 1
ATOM 561 C C . LEU A 1 72 ? 35.471 -1.442 -49.958 1.00 92.06 72 LEU A C 1
ATOM 563 O O . LEU A 1 72 ? 36.249 -1.259 -50.893 1.00 92.06 72 LEU A O 1
ATOM 567 N N . TYR A 1 73 ? 34.257 -1.969 -50.143 1.00 89.81 73 TYR A N 1
ATOM 568 C CA . TYR A 1 73 ? 33.736 -2.326 -51.467 1.00 89.81 73 TYR A CA 1
ATOM 569 C C . TYR A 1 73 ? 33.546 -1.096 -52.377 1.00 89.81 73 TYR A C 1
ATOM 571 O O . TYR A 1 73 ? 33.941 -1.119 -53.545 1.00 89.81 73 TYR A O 1
ATOM 579 N N . HIS A 1 74 ? 32.997 0.001 -51.844 1.00 85.75 74 HIS A N 1
ATOM 580 C CA . HIS A 1 74 ? 32.871 1.271 -52.568 1.00 85.75 74 HIS A CA 1
ATOM 581 C C . HIS A 1 74 ? 34.241 1.871 -52.917 1.00 85.75 74 HIS A C 1
ATOM 583 O O . HIS A 1 74 ? 34.430 2.323 -54.040 1.00 85.75 74 HIS A O 1
ATOM 589 N N . LEU A 1 75 ? 35.221 1.816 -52.008 1.00 87.56 75 LEU A N 1
ATOM 590 C CA . LEU A 1 75 ? 36.582 2.320 -52.233 1.00 87.56 75 LEU A CA 1
ATOM 591 C C . LEU A 1 75 ? 37.290 1.622 -53.409 1.00 87.56 75 LEU A C 1
ATOM 593 O O . LEU A 1 75 ? 38.093 2.249 -54.093 1.00 87.56 75 LEU A O 1
ATOM 597 N N . TRP A 1 76 ? 36.981 0.345 -53.659 1.00 88.12 76 TRP A N 1
ATOM 598 C CA . TRP A 1 76 ? 37.510 -0.411 -54.802 1.00 88.12 76 TRP A CA 1
ATOM 599 C C . TRP A 1 76 ? 36.779 -0.084 -56.117 1.00 88.12 76 TRP A C 1
ATOM 601 O O . TRP A 1 76 ? 37.387 -0.101 -57.185 1.00 88.12 76 TRP A O 1
ATOM 611 N N . THR A 1 77 ? 35.468 0.171 -56.063 1.00 86.06 77 THR A N 1
ATOM 612 C CA . THR A 1 77 ? 34.588 0.179 -57.249 1.00 86.06 77 THR A CA 1
ATOM 613 C C . THR A 1 77 ? 34.142 1.565 -57.723 1.00 86.06 77 THR A C 1
ATOM 615 O O . THR A 1 77 ? 33.740 1.704 -58.879 1.00 86.06 77 THR A O 1
ATOM 618 N N . ALA A 1 78 ? 34.193 2.590 -56.871 1.00 83.12 78 ALA A N 1
ATOM 619 C CA . ALA A 1 78 ? 33.710 3.931 -57.187 1.00 83.12 78 ALA A CA 1
ATOM 620 C C . ALA A 1 78 ? 34.786 4.813 -57.860 1.00 83.12 78 ALA A C 1
ATOM 622 O O . ALA A 1 78 ? 35.971 4.703 -57.542 1.00 83.12 78 ALA A O 1
ATOM 623 N N . PRO A 1 79 ? 34.399 5.745 -58.755 1.00 84.69 79 PRO A N 1
ATOM 624 C CA . PRO A 1 79 ? 35.318 6.747 -59.291 1.00 84.69 79 PRO A CA 1
ATOM 625 C C . PRO A 1 79 ? 35.776 7.720 -58.194 1.00 84.69 79 PRO A C 1
ATOM 627 O O . PRO A 1 79 ? 35.001 8.078 -57.303 1.00 84.69 79 PRO A O 1
ATOM 630 N N . SER A 1 80 ? 37.023 8.189 -58.292 1.00 80.75 80 SER A N 1
ATOM 631 C CA . SER A 1 80 ? 37.737 8.959 -57.257 1.00 80.75 80 SER A CA 1
ATOM 632 C C . SER A 1 80 ? 36.971 10.160 -56.691 1.00 80.75 80 SER A C 1
ATOM 634 O O . SER A 1 80 ? 37.002 10.391 -55.484 1.00 80.75 80 SER A O 1
ATOM 636 N N . GLU A 1 81 ? 36.230 10.883 -57.529 1.00 81.56 81 GLU A N 1
ATOM 637 C CA . GLU A 1 81 ? 35.417 12.045 -57.139 1.00 81.56 81 GLU A CA 1
ATOM 638 C C . GLU A 1 81 ? 34.272 11.699 -56.167 1.00 81.56 81 GLU A C 1
ATOM 640 O O . GLU A 1 81 ? 33.866 12.534 -55.358 1.00 81.56 81 GLU A O 1
ATOM 645 N N . LYS A 1 82 ? 33.753 10.463 -56.213 1.00 80.62 82 LYS A N 1
ATOM 646 C CA . LYS A 1 82 ? 32.655 9.996 -55.347 1.00 80.62 82 LYS A CA 1
ATOM 647 C C . LYS A 1 82 ? 33.146 9.367 -54.041 1.00 80.62 82 LYS A C 1
ATOM 649 O O . LYS A 1 82 ? 32.422 9.404 -53.049 1.00 80.62 82 LYS A O 1
ATOM 654 N N . ILE A 1 83 ? 34.381 8.854 -54.013 1.00 83.69 83 ILE A N 1
ATOM 655 C CA . ILE A 1 83 ? 34.971 8.174 -52.845 1.00 83.69 83 ILE A CA 1
ATOM 656 C C . ILE A 1 83 ? 34.951 9.071 -51.599 1.00 83.69 83 ILE A C 1
ATOM 658 O O . ILE A 1 83 ? 34.584 8.613 -50.520 1.00 83.69 83 ILE A O 1
ATOM 662 N N . PHE A 1 84 ? 35.305 10.353 -51.738 1.00 85.69 84 PHE A N 1
ATOM 663 C CA . PHE A 1 84 ? 35.321 11.289 -50.607 1.00 85.69 84 PHE A CA 1
ATOM 664 C C . PHE A 1 84 ? 33.923 11.500 -50.001 1.00 85.69 84 PHE A C 1
ATOM 666 O O . PHE A 1 84 ? 33.778 11.540 -48.779 1.00 85.69 84 PHE A O 1
ATOM 673 N N . TRP A 1 85 ? 32.888 11.577 -50.843 1.00 86.19 85 TRP A N 1
ATOM 674 C CA . TRP A 1 85 ? 31.501 11.727 -50.404 1.00 86.19 85 TRP A CA 1
ATOM 675 C C . TRP A 1 85 ? 30.967 10.472 -49.715 1.00 86.19 85 TRP A C 1
ATOM 677 O O . TRP A 1 85 ? 30.399 10.582 -48.630 1.00 86.19 85 TRP A O 1
ATOM 687 N N . ASP A 1 86 ? 31.191 9.289 -50.293 1.00 85.44 86 ASP A N 1
ATOM 688 C CA . ASP A 1 86 ? 30.771 8.022 -49.683 1.00 85.44 86 ASP A CA 1
ATOM 689 C C . ASP A 1 86 ? 31.499 7.776 -48.346 1.00 85.44 86 ASP A C 1
ATOM 691 O O . ASP A 1 86 ? 30.880 7.320 -47.383 1.00 85.44 86 ASP A O 1
ATOM 695 N N . LEU A 1 87 ? 32.781 8.155 -48.237 1.00 87.56 87 LEU A N 1
ATOM 696 C CA . LEU A 1 87 ? 33.546 8.087 -46.988 1.00 87.56 87 LEU A CA 1
ATOM 697 C C . LEU A 1 87 ? 33.005 9.049 -45.919 1.00 87.56 87 LEU A C 1
ATOM 699 O O . LEU A 1 87 ? 32.828 8.644 -44.771 1.00 87.56 87 LEU A O 1
ATOM 703 N N . LEU A 1 88 ? 32.711 10.304 -46.281 1.00 89.62 88 LEU A N 1
ATOM 704 C CA . LEU A 1 88 ? 32.139 11.297 -45.364 1.00 89.62 88 LEU A CA 1
ATOM 705 C C . LEU A 1 88 ? 30.751 10.866 -44.865 1.00 89.62 88 LEU A C 1
ATOM 707 O O . LEU A 1 88 ? 30.440 10.992 -43.681 1.00 89.62 88 LEU A O 1
ATOM 711 N N . LEU A 1 89 ? 29.933 10.307 -45.757 1.00 87.56 89 LEU A N 1
ATOM 712 C CA . LEU A 1 89 ? 28.598 9.810 -45.441 1.00 87.56 89 LEU A CA 1
ATOM 713 C C . LEU A 1 89 ? 28.641 8.537 -44.583 1.00 87.56 89 LEU A C 1
ATOM 715 O O . LEU A 1 89 ? 27.835 8.380 -43.667 1.00 87.56 89 LEU A O 1
ATOM 719 N N . GLY A 1 90 ? 29.619 7.662 -44.826 1.00 89.75 90 GLY A N 1
ATOM 720 C CA . GLY A 1 90 ? 29.933 6.524 -43.968 1.00 89.75 90 GLY A CA 1
ATOM 721 C C . GLY A 1 90 ? 30.402 6.948 -42.575 1.00 89.75 90 GLY A C 1
ATOM 722 O O . GLY A 1 90 ? 29.928 6.412 -41.578 1.00 89.75 90 GLY A O 1
ATOM 723 N N . ALA A 1 91 ? 31.268 7.959 -42.476 1.00 91.12 91 ALA A N 1
ATOM 724 C CA . ALA A 1 91 ? 31.682 8.524 -41.193 1.00 91.12 91 ALA A CA 1
ATOM 725 C C . ALA A 1 91 ? 30.493 9.137 -40.428 1.00 91.12 91 ALA A C 1
ATOM 727 O O . ALA A 1 91 ? 30.355 8.910 -39.225 1.00 91.12 91 ALA A O 1
ATOM 728 N N . ALA A 1 92 ? 29.588 9.834 -41.124 1.00 91.62 92 ALA A N 1
ATOM 729 C CA . ALA A 1 92 ? 28.340 10.321 -40.540 1.00 91.62 92 ALA A CA 1
ATOM 730 C C . ALA A 1 92 ? 27.454 9.165 -40.036 1.00 91.62 92 ALA A C 1
ATOM 732 O O . ALA A 1 92 ? 27.017 9.204 -38.890 1.00 91.62 92 ALA A O 1
ATOM 733 N N . ALA A 1 93 ? 27.258 8.106 -40.832 1.00 89.88 93 ALA A N 1
ATOM 734 C CA . ALA A 1 93 ? 26.505 6.911 -40.428 1.00 89.88 93 ALA A CA 1
ATOM 735 C C . ALA A 1 93 ? 27.101 6.229 -39.182 1.00 89.88 93 ALA A C 1
ATOM 737 O O . ALA A 1 93 ? 26.382 5.838 -38.261 1.00 89.88 93 ALA A O 1
ATOM 738 N N . ALA A 1 94 ? 28.430 6.112 -39.127 1.00 92.88 94 ALA A N 1
ATOM 739 C CA . ALA A 1 94 ? 29.139 5.559 -37.980 1.00 92.88 94 ALA A CA 1
ATOM 740 C C . ALA A 1 94 ? 28.895 6.396 -36.712 1.00 92.88 94 ALA A C 1
ATOM 742 O O . ALA A 1 94 ? 28.579 5.834 -35.662 1.00 92.88 94 ALA A O 1
ATOM 743 N N . LEU A 1 95 ? 28.970 7.729 -36.817 1.00 92.69 95 LEU A N 1
ATOM 744 C CA . LEU A 1 95 ? 28.656 8.647 -35.717 1.00 92.69 95 LEU A CA 1
ATOM 745 C C . LEU A 1 95 ? 27.185 8.564 -35.286 1.00 92.69 95 LEU A C 1
ATOM 747 O O . LEU A 1 95 ? 26.894 8.604 -34.092 1.00 92.69 95 LEU A O 1
ATO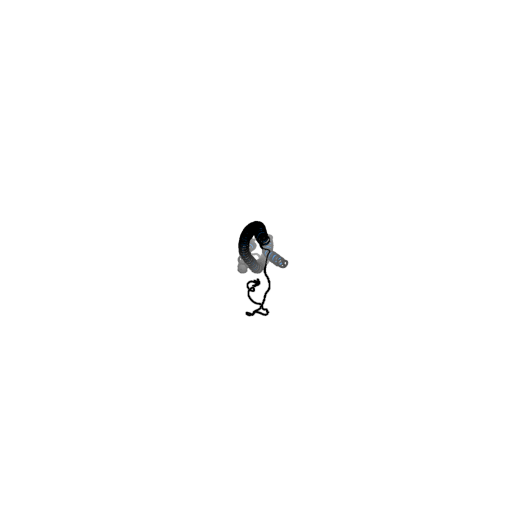M 751 N N . THR A 1 96 ? 26.236 8.397 -36.209 1.00 91.75 96 THR A N 1
ATOM 752 C CA . THR A 1 96 ? 24.825 8.252 -35.823 1.00 91.75 96 THR A CA 1
ATOM 753 C C . THR A 1 96 ? 24.545 6.920 -35.129 1.00 91.75 96 THR A C 1
ATOM 755 O O . THR A 1 96 ? 23.755 6.886 -34.182 1.00 91.75 96 THR A O 1
ATOM 758 N N . PHE A 1 97 ? 25.234 5.834 -35.502 1.00 92.25 97 PHE A N 1
ATOM 759 C CA . PHE A 1 97 ? 25.166 4.568 -34.764 1.00 92.25 97 PHE A CA 1
ATOM 760 C C . PHE A 1 97 ? 25.760 4.679 -33.353 1.00 92.25 97 PHE A C 1
ATOM 762 O O . PHE A 1 97 ? 25.154 4.165 -32.408 1.00 92.25 97 PHE A O 1
ATOM 769 N N . THR A 1 98 ? 26.914 5.340 -33.179 1.00 92.62 98 THR A N 1
ATOM 770 C CA . THR A 1 98 ? 27.521 5.513 -31.847 1.00 92.62 98 THR A CA 1
ATOM 771 C C . THR A 1 98 ? 26.638 6.378 -30.954 1.00 92.62 98 THR A C 1
ATOM 773 O O . THR A 1 98 ? 26.311 5.941 -29.852 1.00 92.62 98 THR A O 1
ATOM 776 N N . ILE A 1 99 ? 26.162 7.533 -31.440 1.00 91.38 99 ILE A N 1
ATOM 777 C CA . ILE A 1 99 ? 25.244 8.422 -30.706 1.00 91.38 99 ILE A CA 1
ATOM 778 C C . ILE A 1 99 ? 23.963 7.677 -30.311 1.00 91.38 99 ILE A C 1
ATOM 780 O O . ILE A 1 99 ? 23.577 7.713 -29.146 1.00 91.38 99 ILE A O 1
ATOM 784 N N . THR A 1 100 ? 23.332 6.947 -31.238 1.00 90.12 100 THR A N 1
ATOM 785 C CA . THR A 1 100 ? 22.117 6.162 -30.940 1.00 90.12 100 THR A CA 1
ATOM 786 C C . THR A 1 100 ? 22.381 5.094 -29.880 1.00 90.12 100 THR A C 1
ATOM 788 O O . THR A 1 100 ? 21.567 4.903 -28.977 1.00 90.12 100 THR A O 1
ATOM 791 N N . THR A 1 101 ? 23.534 4.421 -29.949 1.00 91.75 101 THR A N 1
ATOM 792 C CA . THR A 1 101 ? 23.906 3.387 -28.975 1.00 91.75 101 THR A CA 1
ATOM 793 C C . THR A 1 101 ? 24.132 3.996 -27.592 1.00 91.75 101 THR A C 1
ATOM 795 O O . THR A 1 101 ? 23.554 3.501 -26.627 1.00 91.75 101 THR A O 1
ATOM 798 N N . LEU A 1 102 ? 24.881 5.099 -27.502 1.00 90.81 102 LEU A N 1
ATOM 799 C CA . LEU A 1 102 ? 25.115 5.851 -26.264 1.00 90.81 102 LEU A CA 1
ATOM 800 C C . LEU A 1 102 ? 23.794 6.329 -25.642 1.00 90.81 102 LEU A C 1
ATOM 802 O O . LEU A 1 102 ? 23.518 6.015 -24.488 1.00 90.81 102 LEU A O 1
ATOM 806 N N . CYS A 1 103 ? 22.917 6.963 -26.426 1.00 90.50 103 CYS A N 1
ATOM 807 C CA . CYS A 1 103 ? 21.585 7.376 -25.971 1.00 90.50 103 CYS A CA 1
ATOM 808 C C . CYS A 1 103 ? 20.769 6.189 -25.423 1.00 90.50 103 CYS A C 1
ATOM 810 O O . CYS A 1 103 ? 20.131 6.300 -24.378 1.00 90.50 103 CYS A O 1
ATOM 812 N N . SER A 1 104 ? 20.826 5.025 -26.084 1.00 88.06 104 SER A N 1
ATOM 813 C CA . SER A 1 104 ? 20.131 3.810 -25.629 1.00 88.06 104 SER A CA 1
ATOM 814 C C . SER A 1 104 ? 20.706 3.227 -24.327 1.00 88.06 104 SER A C 1
ATOM 816 O O . SER A 1 104 ? 19.988 2.571 -23.568 1.00 88.06 104 SER A O 1
ATOM 818 N N . GLN A 1 105 ? 21.999 3.451 -24.062 1.00 89.69 105 GLN A N 1
ATOM 819 C CA . GLN A 1 105 ? 22.664 3.038 -22.827 1.00 89.69 105 GLN A CA 1
ATOM 820 C C . GLN A 1 105 ? 22.300 3.957 -21.666 1.00 89.69 105 GLN A C 1
ATOM 822 O O . GLN A 1 105 ? 21.880 3.434 -20.639 1.00 89.69 105 GLN A O 1
ATOM 827 N N . GLU A 1 106 ? 22.373 5.278 -21.845 1.00 87.56 106 GLU A N 1
ATOM 828 C CA . GLU A 1 106 ? 21.967 6.254 -20.824 1.00 87.56 106 GLU A CA 1
ATOM 829 C C . GLU A 1 106 ? 20.496 6.062 -20.434 1.00 87.56 106 GLU A C 1
ATOM 831 O O . GLU A 1 106 ? 20.174 5.897 -19.261 1.00 87.56 106 GLU A O 1
ATOM 836 N N . VAL A 1 107 ? 19.594 5.944 -21.416 1.00 88.00 107 VAL A N 1
ATOM 837 C CA . VAL A 1 107 ? 18.169 5.671 -21.158 1.00 88.00 107 VAL A CA 1
ATOM 838 C C . VAL A 1 107 ? 17.977 4.369 -20.372 1.00 88.00 107 VAL A C 1
ATOM 840 O O . VAL A 1 107 ? 17.193 4.337 -19.426 1.00 88.00 107 VAL A O 1
ATOM 843 N N . ALA A 1 108 ? 18.710 3.300 -20.703 1.00 87.06 108 ALA A N 1
ATOM 844 C CA . ALA A 1 108 ? 18.635 2.041 -19.961 1.00 87.06 108 ALA A CA 1
ATOM 845 C C . ALA A 1 108 ? 19.232 2.137 -18.540 1.00 87.06 108 ALA A C 1
ATOM 847 O O . ALA A 1 108 ? 18.715 1.504 -17.616 1.00 87.06 108 ALA A O 1
ATOM 848 N N . ALA A 1 109 ? 20.299 2.919 -18.360 1.00 86.94 109 ALA A N 1
ATOM 849 C CA . ALA A 1 109 ? 20.948 3.152 -17.075 1.00 86.94 109 ALA A CA 1
ATOM 850 C C . ALA A 1 109 ? 20.081 4.007 -16.140 1.00 86.94 109 ALA A C 1
ATOM 852 O O . ALA A 1 109 ? 20.058 3.742 -14.943 1.00 86.94 109 ALA A O 1
ATOM 853 N N . LEU A 1 110 ? 19.325 4.973 -16.676 1.00 84.69 110 LEU A N 1
ATOM 854 C CA . LEU A 1 110 ? 18.370 5.774 -15.905 1.00 84.69 110 LEU A CA 1
ATOM 855 C C . LEU A 1 110 ? 17.072 5.005 -15.613 1.00 84.69 110 LEU A C 1
ATOM 857 O O . LEU A 1 110 ? 16.557 5.086 -14.501 1.00 84.69 110 LEU A O 1
ATOM 861 N N . ILE A 1 111 ? 16.529 4.241 -16.569 1.00 88.50 111 ILE A N 1
ATOM 862 C CA . ILE A 1 111 ? 15.220 3.592 -16.376 1.00 88.50 111 ILE A CA 1
ATOM 863 C C . ILE A 1 111 ? 15.267 2.425 -15.380 1.00 88.50 111 ILE A C 1
ATOM 865 O O . ILE A 1 111 ? 14.296 2.217 -14.659 1.00 88.50 111 ILE A O 1
ATOM 869 N N . SER A 1 112 ? 16.390 1.702 -15.291 1.00 87.50 112 SER A N 1
ATOM 870 C CA . SER A 1 112 ? 16.544 0.548 -14.389 1.00 87.50 112 SER A CA 1
ATOM 871 C C . SER A 1 112 ? 16.368 0.913 -12.898 1.00 87.50 112 SER A C 1
ATOM 873 O O . SER A 1 112 ? 15.477 0.344 -12.269 1.00 87.50 112 SER A O 1
ATOM 875 N N . PRO A 1 113 ? 17.097 1.896 -12.321 1.00 86.00 113 PRO A N 1
ATOM 876 C CA . PRO A 1 113 ? 16.897 2.305 -10.930 1.00 86.00 113 PRO A CA 1
ATOM 877 C C . PRO A 1 113 ? 15.543 2.989 -10.697 1.00 86.00 113 PRO A C 1
ATOM 879 O O . PRO A 1 113 ? 14.964 2.813 -9.629 1.00 86.00 113 PRO A O 1
ATOM 882 N N . LEU A 1 114 ? 14.985 3.722 -11.676 1.00 85.75 114 LEU A N 1
ATOM 883 C CA . LEU A 1 114 ? 13.616 4.250 -11.554 1.00 85.75 114 LEU A CA 1
ATOM 884 C C . LEU A 1 114 ? 12.575 3.122 -11.489 1.00 85.75 114 LEU A C 1
ATOM 886 O O . LEU A 1 114 ? 11.608 3.225 -10.735 1.00 85.75 114 LEU A O 1
ATOM 890 N N . GLN A 1 115 ? 12.769 2.049 -12.258 1.00 89.44 115 GLN A N 1
ATOM 891 C CA . GLN A 1 115 ? 11.913 0.869 -12.236 1.00 89.44 115 GLN A CA 1
ATOM 892 C C . GLN A 1 115 ? 12.046 0.122 -10.900 1.00 89.44 115 GLN A C 1
ATOM 894 O O . GLN A 1 115 ? 11.028 -0.190 -10.289 1.00 89.44 115 GLN A O 1
ATOM 899 N N . GLU A 1 116 ? 13.263 -0.105 -10.400 1.00 91.56 116 GLU A N 1
ATOM 900 C CA . GLU A 1 116 ? 13.497 -0.700 -9.074 1.00 91.56 116 GLU A CA 1
ATOM 901 C C . GLU A 1 116 ? 12.885 0.142 -7.942 1.00 91.56 116 GLU A C 1
ATOM 903 O O . GLU A 1 116 ? 12.205 -0.399 -7.069 1.00 91.56 116 GLU A O 1
ATOM 908 N N . GLU A 1 117 ? 13.032 1.472 -7.982 1.00 88.06 117 GLU A N 1
ATOM 909 C CA . GLU A 1 117 ? 12.404 2.373 -7.011 1.00 88.06 117 GLU A CA 1
ATOM 910 C C . GLU A 1 117 ? 10.868 2.320 -7.100 1.00 88.06 117 GLU A C 1
ATOM 912 O O . GLU A 1 117 ? 10.188 2.330 -6.072 1.00 88.06 117 GLU A O 1
ATOM 917 N N . ALA A 1 118 ? 10.301 2.236 -8.308 1.00 88.00 118 ALA A N 1
ATOM 918 C CA . ALA A 1 118 ? 8.861 2.098 -8.509 1.00 88.00 118 ALA A CA 1
ATOM 919 C C . ALA A 1 118 ? 8.329 0.763 -7.961 1.00 88.00 118 ALA A C 1
ATOM 921 O O . ALA A 1 118 ? 7.341 0.770 -7.225 1.00 88.00 118 ALA A O 1
ATOM 922 N N . PHE A 1 119 ? 9.008 -0.357 -8.235 1.00 92.88 119 PHE A N 1
ATOM 923 C CA . PHE A 1 119 ? 8.659 -1.669 -7.677 1.00 92.88 119 PHE A CA 1
ATOM 924 C C . PHE A 1 119 ? 8.801 -1.697 -6.150 1.00 92.88 119 PHE A C 1
ATOM 926 O O . PHE A 1 119 ? 7.906 -2.193 -5.471 1.00 92.88 119 PHE A O 1
ATOM 933 N N . SER A 1 120 ? 9.860 -1.106 -5.587 1.00 92.81 120 SER A N 1
ATOM 934 C CA . SER A 1 120 ? 10.035 -0.986 -4.133 1.00 92.81 120 SER A CA 1
ATOM 935 C C . SER A 1 120 ? 8.921 -0.150 -3.491 1.00 92.81 120 SER A C 1
ATOM 937 O O . SER A 1 120 ? 8.310 -0.579 -2.514 1.00 92.81 120 SER A O 1
ATOM 939 N N . ARG A 1 121 ? 8.578 1.009 -4.071 1.00 90.50 121 ARG A N 1
ATOM 940 C CA . ARG A 1 121 ? 7.448 1.838 -3.615 1.00 90.50 121 ARG A CA 1
ATOM 941 C C . ARG A 1 121 ? 6.119 1.088 -3.699 1.00 90.50 121 ARG A C 1
ATOM 943 O O . ARG A 1 121 ? 5.327 1.182 -2.768 1.00 90.50 121 ARG A O 1
ATOM 950 N N . GLN A 1 122 ? 5.881 0.341 -4.777 1.00 94.56 122 GLN A N 1
ATOM 951 C CA . GLN A 1 122 ? 4.680 -0.478 -4.935 1.00 94.56 122 GLN A CA 1
ATOM 952 C C . GLN A 1 122 ? 4.613 -1.590 -3.879 1.00 94.56 122 GLN A C 1
ATOM 954 O O . GLN A 1 122 ? 3.567 -1.763 -3.261 1.00 94.56 122 GLN A O 1
ATOM 959 N N . GLN A 1 123 ? 5.720 -2.289 -3.617 1.00 95.38 123 GLN A N 1
ATOM 960 C CA . GLN A 1 123 ? 5.785 -3.329 -2.589 1.00 95.38 123 GLN A CA 1
ATOM 961 C C . GLN A 1 123 ? 5.529 -2.758 -1.186 1.00 95.38 123 GLN A C 1
ATOM 963 O O . GLN A 1 123 ? 4.728 -3.312 -0.438 1.00 95.38 123 GLN A O 1
ATOM 968 N N . ASN A 1 124 ? 6.126 -1.608 -0.859 1.00 94.56 124 ASN A N 1
ATOM 969 C CA . ASN A 1 124 ? 5.906 -0.925 0.419 1.00 94.56 124 ASN A CA 1
ATOM 970 C C . ASN A 1 124 ? 4.444 -0.469 0.592 1.00 94.56 124 ASN A C 1
ATOM 972 O O . ASN A 1 124 ? 3.922 -0.488 1.704 1.00 94.56 124 ASN A O 1
ATOM 976 N N . LEU A 1 125 ? 3.770 -0.064 -0.493 1.00 93.69 125 LEU A N 1
ATOM 977 C CA . LEU A 1 125 ? 2.341 0.274 -0.473 1.00 93.69 125 LEU A CA 1
ATOM 978 C C . LEU A 1 125 ? 1.449 -0.961 -0.276 1.00 93.69 125 LEU A C 1
ATOM 980 O O . LEU A 1 125 ? 0.443 -0.861 0.422 1.00 93.69 125 LEU A O 1
ATOM 984 N N . LEU A 1 126 ? 1.818 -2.114 -0.843 1.00 95.31 126 LEU A N 1
ATOM 985 C CA . LEU A 1 126 ? 1.119 -3.381 -0.604 1.00 95.31 126 LEU A CA 1
ATOM 986 C C . LEU A 1 126 ? 1.269 -3.830 0.857 1.00 95.31 126 LEU A C 1
ATOM 988 O O . LEU A 1 126 ? 0.263 -4.085 1.511 1.00 95.31 126 LEU A O 1
ATOM 992 N N . GLU A 1 127 ? 2.488 -3.820 1.402 1.00 95.50 127 GLU A N 1
ATOM 993 C CA . GLU A 1 127 ? 2.747 -4.167 2.809 1.00 95.50 127 GLU A CA 1
ATOM 994 C C . GLU A 1 127 ? 2.039 -3.203 3.782 1.00 95.50 127 GLU A C 1
ATOM 996 O O . GLU A 1 127 ? 1.504 -3.614 4.813 1.00 95.50 127 GLU A O 1
ATOM 1001 N N . ALA A 1 128 ? 1.986 -1.906 3.454 1.00 94.25 128 ALA A N 1
ATOM 1002 C CA . ALA A 1 128 ? 1.215 -0.933 4.225 1.00 94.25 128 ALA A CA 1
ATOM 1003 C C . ALA A 1 128 ? -0.292 -1.237 4.189 1.00 94.25 128 ALA A C 1
ATOM 1005 O O . ALA A 1 128 ? -0.954 -1.138 5.220 1.00 94.25 128 ALA A O 1
ATOM 1006 N N . ASN A 1 129 ? -0.831 -1.641 3.036 1.00 95.88 129 ASN A N 1
ATOM 1007 C CA . ASN A 1 129 ? -2.236 -2.016 2.892 1.00 95.88 129 ASN A CA 1
ATOM 1008 C C . ASN A 1 129 ? -2.580 -3.304 3.667 1.00 95.88 129 ASN A C 1
ATOM 1010 O O . ASN A 1 129 ? -3.607 -3.350 4.339 1.00 95.88 129 ASN A O 1
ATOM 1014 N N . GLU A 1 130 ? -1.705 -4.314 3.652 1.00 96.00 130 GLU A N 1
ATOM 1015 C CA . GLU A 1 130 ? -1.853 -5.529 4.473 1.00 96.00 130 GLU A CA 1
ATOM 1016 C C . GLU A 1 130 ? -1.879 -5.200 5.976 1.00 96.00 130 GLU A C 1
ATOM 1018 O O . GLU A 1 130 ? -2.748 -5.679 6.705 1.00 96.00 130 GLU A O 1
ATOM 1023 N N . LYS A 1 131 ? -0.993 -4.307 6.439 1.00 95.62 131 LYS A N 1
ATOM 1024 C CA . LYS A 1 131 ? -0.980 -3.829 7.834 1.00 95.62 131 LYS A CA 1
ATOM 1025 C C . LYS A 1 131 ? -2.239 -3.050 8.210 1.00 95.62 131 LYS A C 1
ATOM 1027 O O . LYS A 1 131 ? -2.709 -3.181 9.337 1.00 95.62 131 LYS A O 1
ATOM 1032 N N . ILE A 1 132 ? -2.796 -2.256 7.293 1.00 94.75 132 ILE A N 1
ATOM 1033 C CA . ILE A 1 132 ? -4.074 -1.563 7.514 1.00 94.75 132 ILE A CA 1
ATOM 1034 C C . ILE A 1 132 ? -5.200 -2.590 7.684 1.00 94.75 132 ILE A C 1
ATOM 1036 O O . ILE A 1 132 ? -5.919 -2.512 8.673 1.00 94.75 132 ILE A O 1
ATOM 1040 N N . GLN A 1 133 ? -5.289 -3.603 6.816 1.00 95.50 133 GLN A N 1
ATOM 1041 C CA . GLN A 1 133 ? -6.294 -4.669 6.933 1.00 95.50 133 GLN A CA 1
ATOM 1042 C C . GLN A 1 133 ? -6.150 -5.485 8.231 1.00 95.50 133 GLN A C 1
ATOM 1044 O O . GLN A 1 133 ? -7.148 -5.842 8.858 1.00 95.50 133 GLN A O 1
ATOM 1049 N N . GLU A 1 134 ? -4.9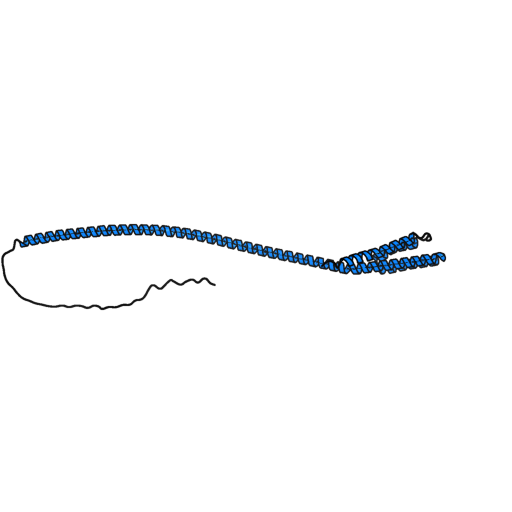21 -5.754 8.685 1.00 96.38 134 GLU A N 1
ATOM 1050 C CA . GLU A 1 134 ? -4.679 -6.418 9.973 1.00 96.38 134 GLU A CA 1
ATOM 1051 C C . GLU A 1 134 ? -5.158 -5.560 11.161 1.00 96.38 134 GLU A C 1
ATOM 1053 O O . GLU A 1 134 ? -5.754 -6.079 12.110 1.00 96.38 134 GLU A O 1
ATOM 1058 N N . LEU A 1 135 ? -4.924 -4.244 11.111 1.00 94.50 135 LEU A N 1
ATOM 1059 C CA . LEU A 1 135 ? -5.381 -3.295 12.128 1.00 94.50 135 LEU A CA 1
ATOM 1060 C C . LEU A 1 135 ? -6.904 -3.113 12.111 1.00 94.50 135 LEU A C 1
ATOM 1062 O O . LEU A 1 135 ? -7.508 -3.086 13.181 1.00 94.50 135 LEU A O 1
ATOM 1066 N N . GLU A 1 136 ? -7.529 -3.044 10.934 1.00 94.12 136 GLU A N 1
ATOM 1067 C CA . GLU A 1 136 ? -8.988 -3.013 10.775 1.00 94.12 136 GLU A CA 1
ATOM 1068 C C . GLU A 1 136 ? -9.629 -4.263 11.382 1.00 94.12 136 GLU A C 1
ATOM 1070 O O . GLU A 1 136 ? -10.554 -4.147 12.185 1.00 94.12 136 GLU A O 1
ATOM 1075 N N . LYS A 1 137 ? -9.078 -5.452 11.105 1.00 95.62 137 LYS A N 1
ATOM 1076 C CA . LYS A 1 137 ? -9.565 -6.703 11.697 1.00 95.62 137 LYS A CA 1
ATOM 1077 C C . LYS A 1 137 ? -9.411 -6.725 13.222 1.00 95.62 137 LYS A C 1
ATOM 1079 O O . LYS A 1 137 ? -10.338 -7.115 13.925 1.00 95.62 137 LYS A O 1
ATOM 1084 N N . LYS A 1 138 ? -8.266 -6.285 13.756 1.00 95.19 138 LYS A N 1
ATOM 1085 C CA . LYS A 1 138 ? -8.048 -6.169 15.213 1.00 95.19 138 LYS A CA 1
ATOM 1086 C C . LYS A 1 138 ? -9.015 -5.179 15.865 1.00 95.19 138 LYS A C 1
ATOM 1088 O O . LYS A 1 138 ? -9.474 -5.417 16.981 1.00 95.19 138 LYS A O 1
ATOM 1093 N N . LEU A 1 139 ? -9.338 -4.087 15.174 1.00 95.25 139 LEU A N 1
ATOM 1094 C CA . LEU A 1 139 ? -10.319 -3.107 15.627 1.00 95.25 139 LEU A CA 1
ATOM 1095 C C . LEU A 1 139 ? -11.739 -3.692 15.611 1.00 95.25 139 LEU A C 1
ATOM 1097 O O . LEU A 1 139 ? -12.466 -3.519 16.585 1.00 95.25 139 LEU A O 1
ATOM 1101 N N . GLU A 1 140 ? -12.116 -4.433 14.567 1.00 95.69 140 GLU A N 1
ATOM 1102 C CA . GLU A 1 140 ? -13.399 -5.142 14.484 1.00 95.69 140 GLU A CA 1
ATOM 1103 C C . GLU A 1 140 ? -13.534 -6.210 15.583 1.00 95.69 140 GLU A C 1
ATOM 1105 O O . GLU A 1 140 ? -14.557 -6.261 16.269 1.00 95.69 140 GLU A O 1
ATOM 1110 N N . GLU A 1 141 ? -12.484 -7.002 15.831 1.00 94.31 141 GLU A N 1
ATOM 1111 C CA . GLU A 1 141 ? -12.427 -7.956 16.946 1.00 94.31 141 GLU A CA 1
ATOM 1112 C C . GLU A 1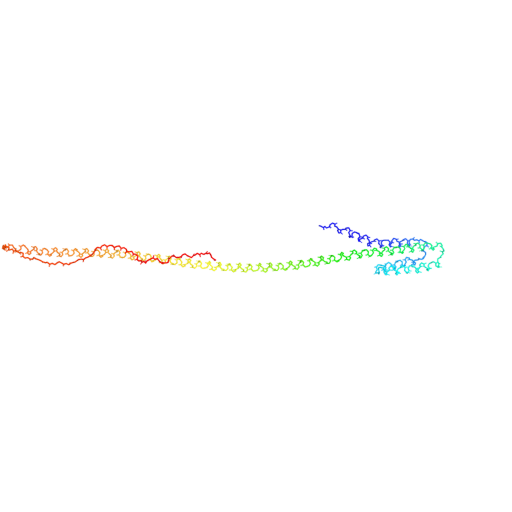 141 ? -12.618 -7.230 18.297 1.00 94.31 141 GLU A C 1
ATOM 1114 O O . GLU A 1 141 ? -13.473 -7.641 19.088 1.00 94.31 141 GLU A O 1
ATOM 1119 N N . SER A 1 142 ? -11.933 -6.101 18.529 1.00 93.81 142 SER A N 1
ATOM 1120 C CA . SER A 1 142 ? -12.085 -5.283 19.748 1.00 93.81 142 SER A CA 1
ATOM 1121 C C . SER A 1 142 ? -13.503 -4.724 19.914 1.00 93.81 142 SER A C 1
ATOM 1123 O O . SER A 1 142 ? -14.102 -4.872 20.979 1.00 93.81 142 SER A O 1
ATOM 1125 N N . ILE A 1 143 ? -14.079 -4.142 18.857 1.00 94.38 143 ILE A N 1
ATOM 1126 C CA . ILE A 1 143 ? -15.452 -3.612 18.850 1.00 94.38 143 ILE A CA 1
ATOM 1127 C C . ILE A 1 143 ? -16.464 -4.735 19.114 1.00 94.38 143 ILE A C 1
ATOM 1129 O O . ILE A 1 143 ? -17.398 -4.560 19.898 1.00 94.38 143 ILE A O 1
ATOM 1133 N N . SER A 1 144 ? -16.279 -5.914 18.512 1.00 94.69 144 SER A N 1
ATOM 1134 C CA . SER A 1 144 ? -17.156 -7.067 18.747 1.00 94.69 144 SER A CA 1
ATOM 1135 C C . SER A 1 144 ? -17.102 -7.542 20.209 1.00 94.69 144 SER A C 1
ATOM 1137 O O . SER A 1 144 ? -18.143 -7.864 20.792 1.00 94.69 144 SER A O 1
ATOM 1139 N N . GLY A 1 145 ? -15.915 -7.496 20.828 1.00 93.81 145 GLY A N 1
ATOM 1140 C CA . GLY A 1 145 ? -15.704 -7.771 22.248 1.00 93.81 145 GLY A CA 1
ATOM 1141 C C . GLY A 1 145 ? -16.388 -6.745 23.153 1.00 93.81 145 GLY A C 1
ATOM 1142 O O . GLY A 1 145 ? -17.119 -7.126 24.068 1.00 93.81 145 GLY A O 1
ATOM 1143 N N . GLU A 1 146 ? -16.235 -5.449 22.872 1.00 92.25 146 GLU A N 1
ATOM 1144 C CA . GLU A 1 146 ? -16.919 -4.377 23.608 1.00 92.25 146 GLU A CA 1
ATOM 1145 C C . GLU A 1 146 ? -18.446 -4.481 23.500 1.00 92.25 146 GLU A C 1
ATOM 1147 O O . GLU A 1 146 ? -19.142 -4.370 24.511 1.00 92.25 146 GLU A O 1
ATOM 1152 N N . ILE A 1 147 ? -18.987 -4.790 22.316 1.00 94.88 147 ILE A N 1
ATOM 1153 C CA . ILE A 1 147 ? -20.426 -5.028 22.117 1.00 94.88 147 ILE A CA 1
ATOM 1154 C C . ILE A 1 147 ? -20.903 -6.244 22.928 1.00 94.88 147 ILE A C 1
ATOM 1156 O O . ILE A 1 147 ? -21.996 -6.212 23.503 1.00 94.88 147 ILE A O 1
ATOM 1160 N N . ALA A 1 148 ? -20.110 -7.317 23.008 1.00 94.00 148 ALA A N 1
ATOM 1161 C CA . ALA A 1 148 ? -20.428 -8.475 23.842 1.00 94.00 148 ALA A CA 1
ATOM 1162 C C . ALA A 1 148 ? -20.421 -8.116 25.342 1.00 94.00 148 ALA A C 1
ATOM 1164 O O . ALA A 1 148 ? -21.361 -8.464 26.062 1.00 94.00 148 ALA A O 1
ATOM 1165 N N . HIS A 1 149 ? -19.426 -7.352 25.804 1.00 92.94 149 HIS A N 1
ATOM 1166 C CA . HIS A 1 149 ? -19.377 -6.836 27.173 1.00 92.94 149 HIS A CA 1
ATOM 1167 C C . HIS A 1 149 ? -20.564 -5.916 27.491 1.00 92.94 149 HIS A C 1
ATOM 1169 O O . HIS A 1 149 ? -21.204 -6.094 28.529 1.00 92.94 149 HIS A O 1
ATOM 1175 N N . ALA A 1 150 ? -20.918 -4.990 26.597 1.00 93.69 150 ALA A N 1
ATOM 1176 C CA . ALA A 1 150 ? -22.064 -4.097 26.757 1.00 93.69 150 ALA A CA 1
ATOM 1177 C C . ALA A 1 150 ? -23.386 -4.876 26.881 1.00 93.69 150 ALA A C 1
ATOM 1179 O O . ALA A 1 150 ? -24.182 -4.592 27.777 1.00 93.69 150 ALA A O 1
ATOM 1180 N N . LYS A 1 151 ? -23.589 -5.920 26.063 1.00 94.88 151 LYS A N 1
ATOM 1181 C CA . LYS A 1 151 ? -24.753 -6.820 26.168 1.00 94.88 151 LYS A CA 1
ATOM 1182 C C . LYS A 1 151 ? -24.806 -7.553 27.512 1.00 94.88 151 LYS A C 1
ATOM 1184 O O . LYS A 1 151 ? -25.874 -7.624 28.117 1.00 94.88 151 LYS A O 1
ATOM 1189 N N . LEU A 1 152 ? -23.672 -8.051 28.015 1.00 94.75 152 LEU A N 1
ATOM 1190 C CA . LEU A 1 152 ? -23.599 -8.689 29.337 1.00 94.75 152 LEU A CA 1
ATOM 1191 C C . LEU A 1 152 ? -23.895 -7.701 30.478 1.00 94.75 152 LEU A C 1
ATOM 1193 O O . LEU A 1 152 ? -24.589 -8.056 31.431 1.00 94.75 152 LEU A O 1
ATOM 1197 N N . PHE A 1 153 ? -23.415 -6.457 30.388 1.00 94.56 153 PHE A N 1
ATOM 1198 C CA . PHE A 1 153 ? -23.762 -5.405 31.349 1.00 94.56 153 PHE A CA 1
ATOM 1199 C C . PHE A 1 153 ? -25.250 -5.045 31.297 1.00 94.56 153 PHE A C 1
ATOM 1201 O O . PHE A 1 153 ? -25.883 -4.941 32.347 1.00 94.56 153 PHE A O 1
ATOM 1208 N N . GLN A 1 154 ? -25.838 -4.936 30.104 1.00 94.88 154 GLN A N 1
ATOM 1209 C CA . GLN A 1 154 ? -27.269 -4.683 29.940 1.00 94.88 154 GLN A CA 1
ATOM 1210 C C . GLN A 1 154 ? -28.125 -5.829 30.505 1.00 94.88 154 GLN A C 1
ATOM 1212 O O . GLN A 1 154 ? -29.124 -5.579 31.175 1.00 94.88 154 GLN A O 1
ATOM 1217 N N . GLN A 1 155 ? -27.704 -7.087 30.330 1.00 95.00 155 GLN A N 1
ATOM 1218 C CA . GLN A 1 155 ? -28.366 -8.236 30.952 1.00 95.00 155 GLN A CA 1
ATOM 1219 C C . GLN A 1 155 ? -28.306 -8.175 32.489 1.00 95.00 155 GLN A C 1
ATOM 1221 O O . GLN A 1 155 ? -29.321 -8.411 33.143 1.00 95.00 155 GLN A O 1
ATOM 1226 N N . LYS A 1 156 ? -27.153 -7.809 33.071 1.00 94.12 156 LYS A N 1
ATOM 1227 C CA . LYS A 1 156 ? -27.010 -7.616 34.527 1.00 94.12 156 LYS A CA 1
ATOM 1228 C C . LYS A 1 156 ? -27.877 -6.472 35.058 1.00 94.12 156 LYS A C 1
ATOM 1230 O O . LYS A 1 156 ? -28.444 -6.611 36.137 1.00 94.12 156 LYS A O 1
ATOM 1235 N N . LEU A 1 157 ? -28.001 -5.369 34.314 1.00 94.25 157 LEU A N 1
ATOM 1236 C CA . LEU A 1 157 ? -28.896 -4.261 34.666 1.00 94.25 157 LEU A CA 1
ATOM 1237 C C . LEU A 1 157 ? -30.361 -4.710 34.672 1.00 94.25 157 LEU A C 1
ATOM 1239 O O . LEU A 1 157 ? -31.057 -4.467 35.652 1.00 94.25 157 LEU A O 1
ATOM 1243 N N . ASN A 1 158 ? -30.802 -5.442 33.645 1.00 94.94 158 ASN A N 1
ATOM 1244 C CA . ASN A 1 158 ? -32.159 -5.993 33.590 1.00 94.94 158 ASN A CA 1
ATOM 1245 C C . ASN A 1 158 ? -32.431 -6.977 34.745 1.00 94.94 158 ASN A C 1
ATOM 1247 O O . ASN A 1 158 ? -33.521 -6.988 35.311 1.00 94.94 158 ASN A O 1
ATOM 1251 N N . GLU A 1 159 ? -31.451 -7.802 35.131 1.00 94.81 159 GLU A N 1
ATOM 1252 C CA . GLU A 1 159 ? -31.594 -8.698 36.285 1.00 94.81 159 GLU A CA 1
ATOM 1253 C C . GLU A 1 159 ? -31.655 -7.924 37.615 1.00 94.81 159 GLU A C 1
ATOM 1255 O O . GLU A 1 159 ? -32.450 -8.260 38.495 1.00 94.81 159 GLU A O 1
ATOM 1260 N N . ALA A 1 160 ? -30.846 -6.872 37.766 1.00 93.19 160 ALA A N 1
ATOM 1261 C CA . ALA A 1 160 ? -30.883 -5.998 38.934 1.00 93.19 160 ALA A CA 1
ATOM 1262 C C . ALA A 1 160 ? -32.234 -5.274 39.058 1.00 93.19 160 ALA A C 1
ATOM 1264 O O . ALA A 1 160 ? -32.804 -5.253 40.145 1.00 93.19 160 ALA A O 1
ATOM 1265 N N . ASP A 1 161 ? -32.781 -4.767 37.953 1.00 95.25 161 ASP A N 1
ATOM 1266 C CA . ASP A 1 161 ? -34.095 -4.117 37.893 1.00 95.25 161 ASP A CA 1
ATOM 1267 C C . ASP A 1 161 ? -35.232 -5.076 38.301 1.00 95.25 161 ASP A C 1
ATOM 1269 O O . ASP A 1 161 ? -36.038 -4.771 39.184 1.00 95.25 161 ASP A O 1
ATOM 1273 N N . LEU A 1 162 ? -35.219 -6.314 37.788 1.00 95.56 162 LEU A N 1
ATOM 1274 C CA . LEU A 1 162 ? -36.147 -7.369 38.218 1.00 95.56 162 LEU A CA 1
ATOM 1275 C C . LEU A 1 162 ? -36.042 -7.675 39.724 1.00 95.56 162 LEU A C 1
ATOM 1277 O O . LEU A 1 162 ? -37.064 -7.891 40.382 1.00 95.56 162 LEU A O 1
ATOM 1281 N N . ARG A 1 163 ? -34.826 -7.676 40.291 1.00 93.31 163 ARG A N 1
ATOM 1282 C CA . ARG A 1 163 ? -34.601 -7.853 41.739 1.00 93.31 163 ARG A CA 1
ATOM 1283 C C . ARG A 1 163 ? -35.102 -6.652 42.549 1.00 93.31 163 ARG A C 1
ATOM 1285 O O . ARG A 1 163 ? -35.689 -6.861 43.612 1.00 93.31 163 ARG A O 1
ATOM 1292 N N . VAL A 1 164 ? -34.926 -5.423 42.057 1.00 94.06 164 VAL A N 1
ATOM 1293 C CA . VAL A 1 164 ? -35.467 -4.200 42.677 1.00 94.06 164 VAL A CA 1
ATOM 1294 C C . VAL A 1 164 ? -36.992 -4.261 42.705 1.00 94.06 164 VAL A C 1
ATOM 1296 O O . VAL A 1 164 ? -37.569 -4.210 43.788 1.00 94.06 164 VAL A O 1
ATOM 1299 N N . HIS A 1 165 ? -37.650 -4.517 41.573 1.00 93.56 165 HIS A N 1
ATOM 1300 C CA . HIS A 1 165 ? -39.107 -4.663 41.520 1.00 93.56 165 HIS A CA 1
ATOM 1301 C C . HIS A 1 165 ? -39.647 -5.819 42.384 1.00 93.56 165 HIS A C 1
ATOM 1303 O O . HIS A 1 165 ? -40.743 -5.721 42.943 1.00 93.56 165 HIS A O 1
ATOM 1309 N N . ALA A 1 166 ? -38.905 -6.922 42.534 1.00 93.00 166 ALA A N 1
ATOM 1310 C CA . ALA A 1 166 ? -39.264 -7.985 43.475 1.00 93.00 166 ALA A CA 1
ATOM 1311 C C . ALA A 1 166 ? -39.159 -7.517 44.943 1.00 93.00 166 ALA A C 1
ATOM 1313 O O . ALA A 1 166 ? -40.052 -7.800 45.746 1.00 93.00 166 ALA A O 1
ATOM 1314 N N . SER A 1 167 ? -38.111 -6.759 45.279 1.00 92.81 167 SER A N 1
ATOM 1315 C CA . SER A 1 167 ? -37.901 -6.159 46.604 1.00 92.81 167 SER A CA 1
ATOM 1316 C C . SER A 1 167 ? -38.960 -5.103 46.949 1.00 92.81 167 SER A C 1
ATOM 1318 O O . SER A 1 167 ? -39.482 -5.089 48.065 1.00 92.81 167 SER A O 1
ATOM 1320 N N . GLU A 1 168 ? -39.359 -4.266 45.988 1.00 94.69 168 GLU A N 1
ATOM 1321 C CA . GLU A 1 168 ? -40.451 -3.298 46.141 1.00 94.69 168 GLU A CA 1
ATOM 1322 C C . GLU A 1 168 ? -41.783 -3.994 46.435 1.00 94.69 168 GLU A C 1
ATOM 1324 O O . GLU A 1 168 ? -42.478 -3.625 47.384 1.00 94.69 168 GLU A O 1
ATOM 1329 N N . LYS A 1 169 ? -42.117 -5.053 45.682 1.00 94.62 169 LYS A N 1
ATOM 1330 C CA . LYS A 1 169 ? -43.322 -5.867 45.918 1.00 94.62 169 LYS A CA 1
ATOM 1331 C C . LYS A 1 169 ? -43.303 -6.522 47.298 1.00 94.62 169 LYS A C 1
ATOM 1333 O O . LYS A 1 169 ? -44.309 -6.474 48.005 1.00 94.62 169 LYS A O 1
ATOM 1338 N N . ALA A 1 170 ? -42.168 -7.086 47.715 1.00 92.88 170 ALA A N 1
ATOM 1339 C CA . ALA A 1 170 ? -42.012 -7.643 49.058 1.00 92.88 170 ALA A CA 1
ATOM 1340 C C . ALA A 1 170 ? -42.184 -6.563 50.142 1.00 92.88 170 ALA A C 1
ATOM 1342 O O . ALA A 1 170 ? -42.918 -6.766 51.108 1.00 92.88 170 ALA A O 1
ATOM 1343 N N . SER A 1 171 ? -41.583 -5.387 49.947 1.00 93.31 171 SER A N 1
ATOM 1344 C CA . SER A 1 171 ? -41.689 -4.237 50.853 1.00 93.31 171 SER A CA 1
ATOM 1345 C C . SER A 1 171 ? -43.123 -3.711 50.965 1.00 93.31 171 SER A C 1
ATOM 1347 O O . SER A 1 171 ? -43.565 -3.370 52.061 1.00 93.31 171 SER A O 1
ATOM 1349 N N . PHE A 1 172 ? -43.874 -3.688 49.860 1.00 95.62 172 PHE A N 1
ATOM 1350 C CA . PHE A 1 172 ? -45.294 -3.337 49.850 1.00 95.62 172 PHE A CA 1
ATOM 1351 C C . PHE A 1 172 ? -46.125 -4.336 50.668 1.00 95.62 172 PHE A C 1
ATOM 1353 O O . PHE A 1 172 ? -46.862 -3.923 51.560 1.00 95.62 172 PHE A O 1
ATOM 1360 N N . VAL A 1 173 ? -45.940 -5.644 50.449 1.00 95.25 173 VAL A N 1
ATOM 1361 C CA . VAL A 1 173 ? -46.631 -6.701 51.216 1.00 95.25 173 VAL A CA 1
ATOM 1362 C C . VAL A 1 173 ? -46.273 -6.658 52.707 1.00 95.25 173 VAL A C 1
ATOM 1364 O O . VAL A 1 173 ? -47.134 -6.894 53.553 1.00 95.25 173 VAL A O 1
ATOM 1367 N N . ILE A 1 174 ? -45.022 -6.343 53.059 1.00 94.19 174 ILE A N 1
ATOM 1368 C CA . ILE A 1 174 ? -44.602 -6.172 54.459 1.00 94.19 174 ILE A CA 1
ATOM 1369 C C . ILE A 1 174 ? -45.288 -4.952 55.086 1.00 94.19 174 ILE A C 1
ATOM 1371 O O . ILE A 1 174 ? -45.802 -5.061 56.199 1.00 94.19 174 ILE A O 1
ATOM 1375 N N . ARG A 1 175 ? -45.347 -3.812 54.379 1.00 94.38 175 ARG A N 1
ATOM 1376 C CA . ARG A 1 175 ? -46.051 -2.606 54.850 1.00 94.38 175 ARG A CA 1
ATOM 1377 C C . ARG A 1 175 ? -47.537 -2.873 55.073 1.00 94.38 175 ARG A C 1
ATOM 1379 O O . ARG A 1 175 ? -48.030 -2.572 56.156 1.00 94.38 175 ARG A O 1
ATOM 1386 N N . ASP A 1 176 ? -48.210 -3.495 54.110 1.00 95.62 176 ASP A N 1
ATOM 1387 C CA . ASP A 1 176 ? -49.630 -3.851 54.198 1.00 95.62 176 ASP A CA 1
ATOM 1388 C C . ASP A 1 176 ? -49.914 -4.773 55.399 1.00 95.62 176 ASP A C 1
ATOM 1390 O O . ASP A 1 176 ? -50.733 -4.454 56.263 1.00 95.62 176 ASP A O 1
ATOM 1394 N N . LYS A 1 177 ? -49.122 -5.844 55.567 1.00 94.38 177 LYS A N 1
ATOM 1395 C CA . LYS A 1 177 ? -49.207 -6.713 56.754 1.00 94.38 177 LYS A CA 1
ATOM 1396 C C . LYS A 1 177 ? -48.927 -5.969 58.061 1.00 94.38 177 LYS A C 1
ATOM 1398 O O . LYS A 1 177 ? -49.597 -6.233 59.054 1.00 94.38 177 LYS A O 1
ATOM 1403 N N . SER A 1 178 ? -47.964 -5.045 58.085 1.00 93.06 178 SER A N 1
ATOM 1404 C CA . SER A 1 178 ? -47.664 -4.258 59.288 1.00 93.06 178 SER A CA 1
ATOM 1405 C C . SER A 1 178 ? -48.810 -3.313 59.664 1.00 93.06 178 SER A C 1
ATOM 1407 O O . SER A 1 178 ? -49.121 -3.185 60.846 1.00 93.06 178 SER A O 1
ATOM 1409 N N . ALA A 1 179 ? -49.495 -2.729 58.675 1.00 94.50 179 ALA A N 1
ATOM 1410 C CA . ALA A 1 179 ? -50.679 -1.903 58.886 1.00 94.50 179 ALA A CA 1
ATOM 1411 C C . ALA A 1 179 ? -51.871 -2.740 59.381 1.00 94.50 179 ALA A C 1
ATOM 1413 O O . ALA A 1 179 ? -52.544 -2.339 60.330 1.00 94.50 179 ALA A O 1
ATOM 1414 N N . ALA A 1 180 ? -52.083 -3.935 58.818 1.00 94.56 180 ALA A N 1
ATOM 1415 C CA . ALA A 1 180 ? -53.105 -4.870 59.289 1.00 94.56 180 ALA A CA 1
ATOM 1416 C C . ALA A 1 180 ? -52.861 -5.319 60.746 1.00 94.56 180 ALA A C 1
ATOM 1418 O O . ALA A 1 180 ? -53.788 -5.313 61.555 1.00 94.56 180 ALA A O 1
ATOM 1419 N N . ILE A 1 181 ? -51.611 -5.635 61.109 1.00 93.44 181 ILE A N 1
ATOM 1420 C CA . ILE A 1 181 ? -51.225 -5.975 62.490 1.00 93.44 181 ILE A CA 1
ATOM 1421 C C . ILE A 1 181 ? -51.408 -4.771 63.425 1.00 93.44 181 ILE A C 1
ATOM 1423 O O . ILE A 1 181 ? -51.898 -4.937 64.539 1.00 93.44 181 ILE A O 1
ATOM 1427 N N . ALA A 1 182 ? -51.060 -3.554 62.994 1.00 94.00 182 ALA A N 1
ATOM 1428 C CA . ALA A 1 182 ? -51.282 -2.344 63.786 1.00 94.00 182 ALA A CA 1
ATOM 1429 C C . ALA A 1 182 ? -52.779 -2.105 64.057 1.00 94.00 182 ALA A C 1
ATOM 1431 O O . ALA A 1 182 ? -53.159 -1.880 65.205 1.00 94.00 182 ALA A O 1
ATOM 1432 N N . ALA A 1 183 ? -53.634 -2.250 63.040 1.00 94.25 183 ALA A N 1
ATOM 1433 C CA . ALA A 1 183 ? -55.085 -2.144 63.183 1.00 94.25 183 ALA A CA 1
ATOM 1434 C C . ALA A 1 183 ? -55.669 -3.228 64.113 1.00 94.25 183 ALA A C 1
ATOM 1436 O O . ALA A 1 183 ? -56.532 -2.929 64.939 1.00 94.25 183 ALA A O 1
ATOM 1437 N N . GLN A 1 184 ? -55.166 -4.466 64.034 1.00 94.62 184 GLN A N 1
ATOM 1438 C CA . GLN A 1 184 ? -55.551 -5.555 64.939 1.00 94.62 184 GLN A CA 1
ATOM 1439 C C . GLN A 1 184 ? -55.091 -5.299 66.386 1.00 94.62 184 GLN A C 1
ATOM 1441 O O . GLN A 1 184 ? -55.826 -5.569 67.334 1.00 94.62 184 GLN A O 1
ATOM 1446 N N . ASN A 1 185 ? -53.894 -4.742 66.581 1.00 93.56 185 ASN A N 1
ATOM 1447 C CA . ASN A 1 185 ? -53.413 -4.352 67.906 1.00 93.56 185 ASN A CA 1
ATOM 1448 C C . ASN A 1 185 ? -54.244 -3.198 68.489 1.00 93.56 185 ASN A C 1
ATOM 1450 O O . ASN A 1 185 ? -54.555 -3.216 69.678 1.00 93.56 185 ASN A O 1
ATOM 1454 N N . GLU A 1 186 ? -54.658 -2.225 67.671 1.00 94.81 186 GLU A N 1
ATOM 1455 C CA . GLU A 1 186 ? -55.595 -1.181 68.098 1.00 94.81 186 GLU A CA 1
ATOM 1456 C C . GLU A 1 186 ? -56.968 -1.739 68.490 1.00 94.81 186 GLU A C 1
ATOM 1458 O O . GLU A 1 186 ? -57.525 -1.301 69.499 1.00 94.81 186 GLU A O 1
ATOM 1463 N N . SER A 1 187 ? -57.527 -2.697 67.738 1.00 94.25 187 SER A N 1
ATOM 1464 C CA . SER A 1 187 ? -58.817 -3.300 68.098 1.00 94.25 187 SER A CA 1
ATOM 1465 C C . SER A 1 187 ? -58.719 -4.087 69.407 1.00 94.25 187 SER A C 1
ATOM 1467 O O . SER A 1 187 ? -59.537 -3.874 70.299 1.00 94.25 187 SER A O 1
ATOM 1469 N N . LEU A 1 188 ? -57.666 -4.894 69.580 1.00 93.19 188 LEU A N 1
ATOM 1470 C CA . LEU A 1 188 ? -57.394 -5.621 70.826 1.00 93.19 188 LEU A CA 1
ATOM 1471 C C . LEU A 1 188 ? -57.170 -4.680 72.020 1.00 93.19 188 LEU A C 1
ATOM 1473 O O . LEU A 1 188 ? -57.650 -4.954 73.119 1.00 93.19 188 LEU A O 1
ATOM 1477 N N . LEU A 1 189 ? -56.493 -3.542 71.828 1.00 93.88 189 LEU A N 1
ATOM 1478 C CA . LEU A 1 189 ? -56.352 -2.522 72.871 1.00 93.88 189 LEU A CA 1
ATOM 1479 C C . LEU A 1 189 ? -57.711 -1.933 73.271 1.00 93.88 189 LEU A C 1
ATOM 1481 O O . LEU A 1 189 ? -57.980 -1.800 74.465 1.00 93.88 189 LEU A O 1
ATOM 1485 N N . ARG A 1 190 ? -58.589 -1.620 72.308 1.00 94.50 190 ARG A N 1
ATOM 1486 C CA . ARG A 1 190 ? -59.955 -1.136 72.593 1.00 94.50 190 ARG A CA 1
ATOM 1487 C C . ARG A 1 190 ? -60.778 -2.185 73.346 1.00 94.50 190 ARG A C 1
ATOM 1489 O O . ARG A 1 190 ? -61.421 -1.835 74.332 1.00 94.50 190 ARG A O 1
ATOM 1496 N N . GLU A 1 191 ? -60.704 -3.455 72.948 1.00 93.25 191 GLU A N 1
ATOM 1497 C CA . GLU A 1 191 ? -61.349 -4.571 73.654 1.00 93.25 191 GLU A CA 1
ATOM 1498 C C . GLU A 1 191 ? -60.834 -4.718 75.095 1.00 93.25 191 GLU A C 1
ATOM 1500 O O . GLU A 1 191 ? -61.634 -4.855 76.020 1.00 93.25 191 GLU A O 1
ATOM 1505 N N . LEU A 1 192 ? -59.517 -4.618 75.317 1.00 92.19 192 LEU A N 1
ATOM 1506 C CA . LEU A 1 192 ? -58.921 -4.649 76.657 1.00 92.19 192 LEU A CA 1
ATOM 1507 C C . LEU A 1 192 ? -59.363 -3.461 77.521 1.00 92.19 192 LEU A C 1
ATOM 1509 O O . LEU A 1 192 ? -59.692 -3.658 78.691 1.00 92.19 192 LEU A O 1
ATOM 1513 N N . PHE A 1 193 ? -59.417 -2.243 76.971 1.00 94.12 193 PHE A N 1
ATOM 1514 C CA . PHE A 1 193 ? -59.938 -1.078 77.695 1.00 94.12 193 PHE A CA 1
ATOM 1515 C C . PHE A 1 193 ? -61.423 -1.234 78.039 1.00 94.12 193 PHE A C 1
ATOM 1517 O O . PHE A 1 193 ? -61.818 -0.941 79.169 1.00 94.12 193 PHE A O 1
ATOM 1524 N N . GLN A 1 194 ? -62.236 -1.751 77.114 1.00 94.00 194 GLN A N 1
ATOM 1525 C CA . GLN A 1 194 ? -63.648 -2.030 77.365 1.00 94.00 194 GLN A CA 1
ATOM 1526 C C . GLN A 1 194 ? -63.821 -3.099 78.455 1.00 94.00 194 GLN A C 1
ATOM 1528 O O . GLN A 1 194 ? -64.560 -2.877 79.413 1.00 94.00 194 GLN A O 1
ATOM 1533 N N . LYS A 1 195 ? -63.094 -4.221 78.374 1.00 91.50 195 LYS A N 1
ATOM 1534 C CA . LYS A 1 195 ? -63.136 -5.290 79.387 1.00 91.50 195 LYS A CA 1
ATOM 1535 C C . LYS A 1 195 ? -62.642 -4.826 80.751 1.00 91.50 195 LYS A C 1
ATOM 1537 O O . LYS A 1 195 ? -63.222 -5.205 81.766 1.00 91.50 195 LYS A O 1
ATOM 1542 N N . ARG A 1 196 ? -61.621 -3.967 80.792 1.00 92.56 196 ARG A N 1
ATOM 1543 C CA . ARG A 1 196 ? -61.169 -3.323 82.028 1.00 92.56 196 ARG A CA 1
ATOM 1544 C C . ARG A 1 196 ? -62.266 -2.444 82.631 1.00 92.56 196 ARG A C 1
ATOM 1546 O O . ARG A 1 196 ? -62.499 -2.536 83.830 1.00 92.56 196 ARG A O 1
ATOM 1553 N N . HIS A 1 197 ? -62.953 -1.636 81.825 1.00 92.12 197 HIS A N 1
ATOM 1554 C CA . HIS A 1 197 ? -64.043 -0.787 82.307 1.00 92.12 197 HIS A CA 1
ATOM 1555 C C . HIS A 1 197 ? -65.251 -1.608 82.796 1.00 92.12 197 HIS A C 1
ATOM 1557 O O . HIS A 1 197 ? -65.821 -1.306 83.842 1.00 92.12 197 HIS A O 1
ATOM 1563 N N . GLU A 1 198 ? -65.602 -2.692 82.095 1.00 92.50 198 GLU A N 1
ATOM 1564 C CA . GLU A 1 198 ? -66.602 -3.669 82.550 1.00 92.50 198 GLU A CA 1
ATOM 1565 C C . GLU A 1 198 ? -66.207 -4.299 83.898 1.00 92.50 198 GLU A C 1
ATOM 1567 O O . GLU A 1 198 ? -67.044 -4.394 84.794 1.00 92.50 198 GLU A O 1
ATOM 1572 N N . TYR A 1 199 ? -64.933 -4.671 84.077 1.00 91.75 199 TYR A N 1
ATOM 1573 C CA . TYR A 1 199 ? -64.419 -5.230 85.331 1.00 91.75 199 TYR A CA 1
ATOM 1574 C C . TYR A 1 199 ? -64.408 -4.207 86.477 1.00 91.75 199 TYR A C 1
ATOM 1576 O O . TYR A 1 199 ? -64.847 -4.526 87.576 1.00 91.75 199 TYR A O 1
ATOM 1584 N N . GLU A 1 200 ? -63.963 -2.970 86.236 1.00 89.56 200 GLU A N 1
ATOM 1585 C CA . GLU A 1 200 ? -64.004 -1.882 87.226 1.00 89.56 200 GLU A CA 1
ATOM 1586 C C . GLU A 1 200 ? -65.450 -1.572 87.654 1.00 89.56 200 GLU A C 1
ATOM 1588 O O . GLU A 1 200 ? -65.716 -1.399 88.844 1.00 89.56 200 GLU A O 1
ATOM 1593 N N . LYS A 1 201 ? -66.409 -1.602 86.719 1.00 90.31 201 LYS A N 1
ATOM 1594 C CA . LYS A 1 201 ? -67.843 -1.466 87.016 1.00 90.31 201 LYS A CA 1
ATOM 1595 C C . LYS A 1 201 ? -68.383 -2.642 87.838 1.00 90.31 201 LYS A C 1
ATOM 1597 O O . LYS A 1 201 ? -69.135 -2.419 88.785 1.00 90.31 201 LYS A O 1
ATOM 1602 N N . LEU A 1 202 ? -67.992 -3.876 87.515 1.00 89.00 202 LEU A N 1
ATOM 1603 C CA . LEU A 1 202 ? -68.377 -5.066 88.282 1.00 89.00 202 LEU A CA 1
ATOM 1604 C C . LEU A 1 202 ? -67.781 -5.038 89.701 1.00 89.00 202 LEU A C 1
ATOM 1606 O O . LEU A 1 202 ? -68.450 -5.407 90.661 1.00 89.00 202 LEU A O 1
ATOM 1610 N N . LEU A 1 203 ? -66.546 -4.547 89.844 1.00 90.44 203 LEU A N 1
ATOM 1611 C CA . LEU A 1 203 ? -65.877 -4.353 91.130 1.00 90.44 203 LEU A CA 1
ATOM 1612 C C . LEU A 1 203 ? -66.593 -3.293 91.979 1.00 90.44 203 LEU A C 1
ATOM 1614 O O . LEU A 1 203 ? -66.812 -3.518 93.164 1.00 90.44 203 LEU A O 1
ATOM 1618 N N . GLN A 1 204 ? -67.012 -2.174 91.379 1.00 86.94 204 GLN A N 1
ATOM 1619 C CA . GLN A 1 204 ? -67.834 -1.167 92.059 1.00 86.94 204 GLN A CA 1
ATOM 1620 C C . GLN A 1 204 ? -69.187 -1.733 92.504 1.00 86.94 204 GLN A C 1
ATOM 1622 O O . GLN A 1 204 ? -69.613 -1.456 93.620 1.00 86.94 204 GLN A O 1
ATOM 1627 N N . GLN A 1 205 ? -69.838 -2.557 91.675 1.00 87.19 205 GLN A N 1
ATOM 1628 C CA . GLN A 1 205 ? -71.076 -3.247 92.053 1.00 87.19 205 GLN A CA 1
ATOM 1629 C C . GLN A 1 205 ? -70.851 -4.237 93.204 1.00 87.19 205 GLN A C 1
ATOM 1631 O O . GLN A 1 205 ? -71.638 -4.267 94.142 1.00 87.19 205 GLN A O 1
ATOM 1636 N N . MET A 1 206 ? -69.766 -5.015 93.178 1.00 79.94 206 MET A N 1
ATOM 1637 C CA . MET A 1 206 ? -69.378 -5.885 94.296 1.00 79.94 206 MET A CA 1
ATOM 1638 C C . MET A 1 206 ? -69.150 -5.078 95.579 1.00 79.94 206 MET A C 1
ATOM 1640 O O . MET A 1 206 ? -69.679 -5.442 96.622 1.00 79.94 206 MET A O 1
ATOM 1644 N N . GLN A 1 207 ? -68.437 -3.951 95.501 1.00 82.94 207 GLN A N 1
ATOM 1645 C CA . GLN A 1 207 ? -68.202 -3.066 96.645 1.00 82.94 207 GLN A CA 1
ATOM 1646 C C . GLN A 1 207 ? -69.488 -2.409 97.161 1.00 82.94 207 GLN A C 1
ATOM 1648 O O . GLN A 1 207 ? -69.638 -2.275 98.373 1.00 82.94 207 GLN A O 1
ATOM 1653 N N . SER A 1 208 ? -70.435 -2.035 96.292 1.00 82.38 208 SER A N 1
ATOM 1654 C CA . SER A 1 208 ? -71.736 -1.521 96.738 1.00 82.38 208 SER A CA 1
ATOM 1655 C C . SER A 1 208 ? -72.589 -2.618 97.376 1.00 82.38 208 SER A C 1
ATOM 1657 O O . SER A 1 208 ? -73.180 -2.369 98.417 1.00 82.38 208 SER A O 1
ATOM 1659 N N . TYR A 1 209 ? -72.586 -3.843 96.837 1.00 80.25 209 TYR A N 1
ATOM 1660 C CA . TYR A 1 209 ? -73.241 -5.001 97.463 1.00 80.25 209 TYR A CA 1
ATOM 1661 C C . TYR A 1 209 ? -72.610 -5.374 98.814 1.00 80.25 209 TYR A C 1
ATOM 1663 O O . TYR A 1 209 ? -73.325 -5.713 99.756 1.00 80.25 209 TYR A O 1
ATOM 1671 N N . GLU A 1 210 ? -71.283 -5.310 98.942 1.00 79.06 210 GLU A N 1
ATOM 1672 C CA . GLU A 1 210 ? -70.590 -5.517 100.218 1.00 79.06 210 GLU A CA 1
ATOM 1673 C C . GLU A 1 210 ? -70.905 -4.396 101.213 1.00 79.06 210 GLU A C 1
ATOM 1675 O O . GLU A 1 210 ? -71.160 -4.689 102.379 1.00 79.06 210 GLU A O 1
ATOM 1680 N N . ALA A 1 211 ? -70.971 -3.138 100.766 1.00 74.62 211 ALA A N 1
ATOM 1681 C CA . ALA A 1 211 ? -71.381 -2.009 101.595 1.00 74.62 211 ALA A CA 1
ATOM 1682 C C . ALA A 1 211 ? -72.849 -2.120 102.043 1.00 74.62 211 ALA A C 1
ATOM 1684 O O . ALA A 1 211 ? -73.122 -1.946 103.223 1.00 74.62 211 ALA A O 1
ATOM 1685 N N . GLU A 1 212 ? -73.783 -2.477 101.157 1.00 74.44 212 GLU A N 1
ATOM 1686 C CA . GLU A 1 212 ? -75.192 -2.740 101.495 1.00 74.44 212 GLU A CA 1
ATOM 1687 C C . GLU A 1 212 ? -75.332 -3.908 102.478 1.00 74.44 212 GLU A C 1
ATOM 1689 O O . GLU A 1 212 ? -76.072 -3.819 103.458 1.00 74.44 212 GLU A O 1
ATOM 1694 N N . LYS A 1 213 ? -74.574 -4.991 102.275 1.00 74.25 213 LYS A N 1
ATOM 1695 C CA . LYS A 1 213 ? -74.533 -6.131 103.198 1.00 74.25 213 LYS A CA 1
ATOM 1696 C C . LYS A 1 213 ? -73.951 -5.745 104.560 1.00 74.25 213 LYS A C 1
ATOM 1698 O O . LYS A 1 213 ? -74.437 -6.232 105.579 1.00 74.25 213 LYS A O 1
ATOM 1703 N N . LEU A 1 214 ? -72.940 -4.878 104.587 1.00 75.00 214 LEU A N 1
ATOM 1704 C CA . LEU A 1 214 ? -72.328 -4.385 105.819 1.00 75.00 214 LEU A CA 1
ATOM 1705 C C . LEU A 1 214 ? -73.258 -3.405 106.547 1.00 75.00 214 LEU A C 1
ATOM 1707 O O . LEU A 1 214 ? -73.403 -3.536 107.755 1.00 75.00 214 LEU A O 1
ATOM 1711 N N . ILE A 1 215 ? -73.971 -2.535 105.820 1.00 73.00 215 ILE A N 1
ATOM 1712 C CA . ILE A 1 215 ? -75.054 -1.682 106.340 1.00 73.00 215 ILE A CA 1
ATOM 1713 C C . ILE A 1 215 ? -76.168 -2.543 106.945 1.00 73.00 215 ILE A C 1
ATOM 1715 O O . ILE A 1 215 ? -76.605 -2.271 108.061 1.00 73.00 215 ILE A O 1
ATOM 1719 N N . HIS A 1 216 ? -76.591 -3.616 106.269 1.00 64.81 216 HIS A N 1
ATOM 1720 C CA . HIS A 1 216 ? -77.555 -4.564 106.828 1.00 64.81 216 HIS A CA 1
ATOM 1721 C C . HIS A 1 216 ? -77.015 -5.287 108.071 1.00 64.81 216 HIS A C 1
ATOM 1723 O O . HIS A 1 216 ? -77.759 -5.446 109.034 1.00 64.81 216 HIS A O 1
ATOM 1729 N N . GLN A 1 217 ? -75.737 -5.682 108.108 1.00 69.19 217 GLN A N 1
ATOM 1730 C CA . GLN A 1 217 ? -75.135 -6.256 109.317 1.00 69.19 217 GLN A CA 1
ATOM 1731 C C . GLN A 1 217 ? -75.048 -5.249 110.471 1.00 69.19 217 GLN A C 1
ATOM 1733 O O . GLN A 1 217 ? -75.333 -5.628 111.605 1.00 69.19 217 GLN A O 1
ATOM 1738 N N . THR A 1 218 ? -74.713 -3.981 110.218 1.00 62.12 218 THR A N 1
ATOM 1739 C CA . THR A 1 218 ? -74.729 -2.944 111.261 1.00 62.12 218 THR A CA 1
ATOM 1740 C C . THR A 1 218 ? -76.144 -2.605 111.708 1.00 62.12 218 THR A C 1
ATOM 1742 O O . THR A 1 218 ? -76.346 -2.459 112.902 1.00 62.12 218 THR A O 1
ATOM 1745 N N . ALA A 1 219 ? -77.137 -2.587 110.814 1.00 59.94 219 ALA A N 1
ATOM 1746 C CA . ALA A 1 219 ? -78.539 -2.393 111.187 1.00 59.94 219 ALA A CA 1
ATOM 1747 C C . ALA A 1 219 ? -79.068 -3.545 112.063 1.00 59.94 219 ALA A C 1
ATOM 1749 O O . ALA A 1 219 ? -79.808 -3.308 113.014 1.00 59.94 219 ALA A O 1
ATOM 1750 N N . ILE A 1 220 ? -78.638 -4.786 111.798 1.00 60.09 220 ILE A N 1
ATOM 1751 C CA . ILE A 1 220 ? -78.923 -5.934 112.672 1.00 60.09 220 ILE A CA 1
ATOM 1752 C C . ILE A 1 220 ? -78.222 -5.752 114.032 1.00 60.09 220 ILE A C 1
ATOM 1754 O O . ILE A 1 220 ? -78.878 -5.866 115.063 1.00 60.09 220 ILE A O 1
ATOM 1758 N N . GLN A 1 221 ? -76.939 -5.372 114.063 1.00 56.81 221 GLN A N 1
ATOM 1759 C CA . GLN A 1 221 ? -76.214 -5.125 115.322 1.00 56.81 221 GLN A CA 1
ATOM 1760 C C . GLN A 1 221 ? -76.700 -3.899 116.112 1.00 56.81 221 GLN A C 1
ATOM 1762 O O . GLN A 1 221 ? -76.510 -3.849 117.325 1.00 56.81 221 GLN A O 1
ATOM 1767 N N . GLU 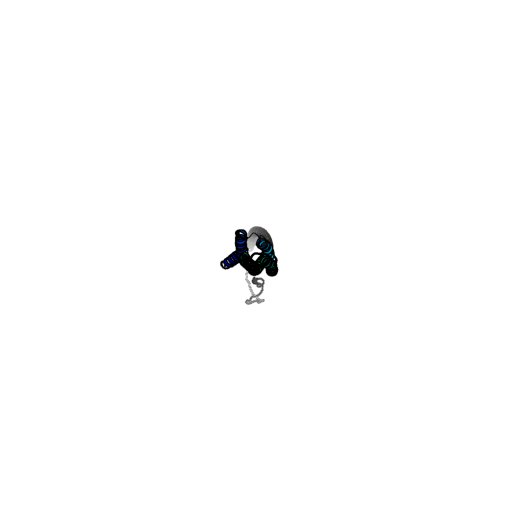A 1 222 ? -77.290 -2.899 115.459 1.00 55.84 222 GLU A N 1
ATOM 1768 C CA . GLU A 1 222 ? -77.942 -1.769 116.125 1.00 55.84 222 GLU A CA 1
ATOM 1769 C C . GLU A 1 222 ? -79.304 -2.194 116.687 1.00 55.84 222 GLU A C 1
ATOM 1771 O O . GLU A 1 222 ? -79.588 -1.875 117.840 1.00 55.84 222 GLU A O 1
ATOM 1776 N N . SER A 1 223 ? -80.065 -3.044 115.980 1.00 51.69 223 SER A N 1
ATOM 1777 C CA . SER A 1 223 ? -81.271 -3.669 116.549 1.00 51.69 223 SER A CA 1
ATOM 1778 C C . SER A 1 223 ? -80.970 -4.584 117.749 1.00 51.69 223 SER A C 1
ATOM 1780 O O . SER A 1 223 ? -81.725 -4.587 118.715 1.00 51.69 223 SER A O 1
ATOM 1782 N N . GLU A 1 224 ? -79.822 -5.275 117.764 1.00 48.06 224 GLU A N 1
ATOM 1783 C CA . GLU A 1 224 ? -79.358 -6.060 118.923 1.00 48.06 224 GLU A CA 1
ATOM 1784 C C . GLU A 1 224 ? -78.809 -5.186 120.074 1.00 48.06 224 GLU A C 1
ATOM 1786 O O . GLU A 1 224 ? -78.668 -5.666 121.200 1.00 48.06 224 GLU A O 1
ATOM 1791 N N . LYS A 1 225 ? -78.496 -3.904 119.830 1.00 43.28 225 LYS A N 1
ATOM 1792 C CA . LYS A 1 225 ? -77.983 -2.971 120.854 1.00 43.28 225 LYS A CA 1
ATOM 1793 C C . LYS A 1 225 ? -79.053 -2.111 121.519 1.00 43.28 225 LYS A C 1
ATOM 1795 O O . LYS A 1 225 ? -78.793 -1.612 122.612 1.00 43.28 225 LYS A O 1
ATOM 1800 N N . GLU A 1 226 ? -80.234 -1.962 120.924 1.00 44.50 226 GLU A N 1
ATOM 1801 C CA . GLU A 1 226 ? -81.367 -1.302 121.592 1.00 44.50 226 GLU A CA 1
ATOM 1802 C C . GLU A 1 226 ? -82.111 -2.219 122.586 1.00 44.50 226 GLU A C 1
ATOM 1804 O O . GLU A 1 226 ? -82.838 -1.708 123.437 1.00 44.50 226 GLU A O 1
ATOM 1809 N N . GLU A 1 227 ? -81.890 -3.543 122.569 1.00 39.47 227 GLU A N 1
ATOM 1810 C CA . GLU A 1 227 ? -82.593 -4.491 123.461 1.00 39.47 227 GLU A CA 1
ATOM 1811 C C . GLU A 1 227 ? -81.808 -4.906 124.732 1.00 39.47 227 GLU A C 1
ATOM 1813 O O . GLU A 1 227 ? -82.372 -5.536 125.626 1.00 39.47 227 GLU A O 1
ATOM 1818 N N . VAL A 1 228 ? -80.528 -4.527 124.891 1.00 37.38 228 VAL A N 1
ATOM 1819 C CA . VAL A 1 228 ? -79.720 -4.895 126.081 1.00 37.38 228 VAL A CA 1
ATOM 1820 C C . VAL A 1 228 ? -79.016 -3.687 126.709 1.00 37.38 228 VAL A C 1
ATOM 1822 O O . VAL A 1 228 ? -77.804 -3.502 126.596 1.00 37.38 228 VAL A O 1
ATOM 1825 N N . LEU A 1 229 ? -79.787 -2.879 127.446 1.00 34.97 229 LEU A N 1
ATOM 1826 C CA . LEU A 1 229 ? -79.273 -1.791 128.285 1.00 34.97 229 LEU A CA 1
ATOM 1827 C C . LEU A 1 229 ? -79.764 -1.906 129.740 1.00 34.97 229 LEU A C 1
ATOM 1829 O O . LEU A 1 229 ? -80.693 -1.207 130.149 1.00 34.97 229 LEU A O 1
ATOM 1833 N N . GLN A 1 230 ? -79.117 -2.765 130.542 1.00 29.20 230 GLN A N 1
ATOM 1834 C CA . GLN A 1 230 ? -79.115 -2.667 132.013 1.00 29.20 230 GLN A CA 1
ATOM 1835 C C . GLN A 1 230 ? -78.064 -3.577 132.683 1.00 29.20 230 GLN A C 1
ATOM 1837 O O . GLN A 1 230 ? -78.133 -4.791 132.533 1.00 29.20 230 GLN A O 1
ATOM 1842 N N . LEU A 1 231 ? -77.193 -2.959 133.507 1.00 32.53 231 LEU A N 1
ATOM 1843 C CA . LEU A 1 231 ? -76.252 -3.566 134.483 1.00 32.53 231 LEU A CA 1
ATOM 1844 C C . LEU A 1 231 ? -75.083 -4.382 133.850 1.00 32.53 231 LEU A C 1
ATOM 1846 O O . LEU A 1 231 ? -75.233 -4.971 132.790 1.00 32.53 231 LEU A O 1
ATOM 1850 N N . GLU A 1 232 ? -73.851 -4.438 134.380 1.00 28.95 232 GLU A N 1
ATOM 1851 C CA . GLU A 1 232 ? -73.290 -3.974 135.665 1.00 28.95 232 GLU A CA 1
ATOM 1852 C C . GLU A 1 232 ? -71.806 -3.501 135.524 1.00 28.95 232 GLU A C 1
ATOM 1854 O O . GLU A 1 232 ? -71.336 -3.194 134.430 1.00 28.95 232 GLU A O 1
ATOM 1859 N N . THR A 1 233 ? -71.064 -3.364 136.631 1.00 30.02 233 THR A N 1
ATOM 1860 C CA . THR A 1 233 ? -69.932 -2.427 136.811 1.00 30.02 233 THR A CA 1
ATOM 1861 C C . THR A 1 233 ? -68.526 -3.038 137.049 1.00 30.02 233 THR A C 1
ATOM 1863 O O . THR A 1 233 ? -68.392 -3.917 137.891 1.00 30.02 233 THR A O 1
ATOM 1866 N N . VAL A 1 234 ? -67.470 -2.358 136.534 1.00 32.94 234 VAL A N 1
ATOM 1867 C CA . VAL A 1 234 ? -66.165 -2.071 137.240 1.00 32.94 234 VAL A CA 1
ATOM 1868 C C . VAL A 1 234 ? -65.128 -3.275 137.239 1.00 32.94 234 VAL A C 1
ATOM 1870 O O . VAL A 1 234 ? -65.492 -4.335 136.746 1.00 32.94 234 VAL A O 1
ATOM 1873 N N . PRO A 1 235 ? -63.781 -3.131 137.472 1.00 49.03 235 PRO A N 1
ATOM 1874 C CA . PRO A 1 235 ? -62.693 -3.499 136.521 1.00 49.03 235 PRO A CA 1
ATOM 1875 C C . PRO A 1 235 ? -61.730 -4.578 137.142 1.00 49.03 235 PRO A C 1
ATOM 1877 O O . PRO A 1 235 ? -62.255 -5.416 137.870 1.00 49.03 235 PRO A O 1
ATOM 1880 N N . PRO A 1 236 ? -60.362 -4.599 137.054 1.00 48.62 236 PRO A N 1
ATOM 1881 C CA . PRO A 1 236 ? -59.343 -4.073 136.112 1.00 48.62 236 PRO A CA 1
ATOM 1882 C C . PRO A 1 236 ? -58.258 -5.122 135.667 1.00 48.62 236 PRO A C 1
ATOM 1884 O O . PRO A 1 236 ? -58.325 -6.294 136.019 1.00 48.62 236 PRO A O 1
ATOM 1887 N N . SER A 1 237 ? -57.165 -4.642 135.029 1.00 28.09 237 SER A N 1
ATOM 1888 C CA . SER A 1 237 ? -55.743 -5.114 135.115 1.00 28.09 237 SER A CA 1
ATOM 1889 C C . SER A 1 237 ? -55.019 -5.740 133.885 1.00 28.09 237 SER A C 1
ATOM 1891 O O . SER A 1 237 ? -55.605 -6.372 133.016 1.00 28.09 237 SER A O 1
ATOM 1893 N N . LYS A 1 238 ? -53.696 -5.470 133.814 1.00 38.78 238 LYS A N 1
ATOM 1894 C CA . LYS A 1 238 ? -52.649 -5.900 132.833 1.00 38.78 238 LYS A CA 1
ATOM 1895 C C . LYS A 1 238 ? -52.185 -7.356 133.123 1.00 38.78 238 LYS A C 1
ATOM 1897 O O . LYS A 1 238 ? -52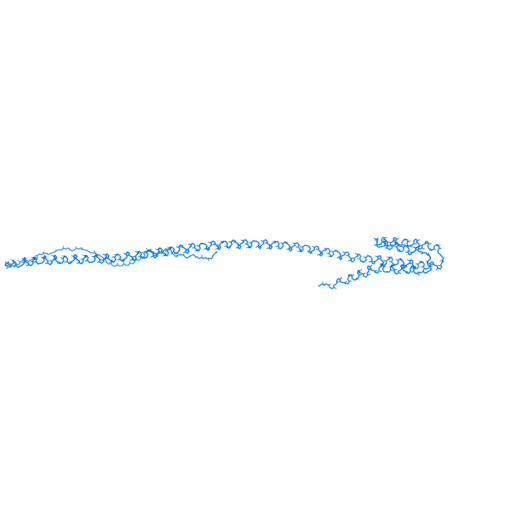.311 -7.709 134.293 1.00 38.78 238 LYS A O 1
ATOM 1902 N N . PRO A 1 239 ? -51.579 -8.175 132.204 1.00 41.12 239 PRO A N 1
ATOM 1903 C CA . PRO A 1 239 ? -50.420 -7.872 131.309 1.00 41.12 239 PRO A CA 1
ATOM 1904 C C . PRO A 1 239 ? -50.444 -8.556 129.897 1.00 41.12 239 PRO A C 1
ATOM 1906 O O . PRO A 1 239 ? -51.429 -9.182 129.543 1.00 41.12 239 PRO A O 1
ATOM 1909 N N . GLY A 1 240 ? -49.419 -8.514 129.015 1.00 27.91 240 GLY A N 1
ATOM 1910 C CA . GLY A 1 240 ? -48.209 -7.658 128.957 1.00 27.91 240 GLY A CA 1
ATOM 1911 C C . GLY A 1 240 ? -46.899 -8.265 128.365 1.00 27.91 240 GLY A C 1
ATOM 1912 O O . GLY A 1 240 ? -45.915 -8.389 129.090 1.00 27.91 240 GLY A O 1
ATOM 1913 N N . GLY A 1 241 ? -46.824 -8.570 127.057 1.00 30.55 241 GLY A N 1
ATOM 1914 C CA . GLY A 1 241 ? -45.618 -9.016 126.308 1.00 30.55 241 GLY A CA 1
ATOM 1915 C C . GLY A 1 241 ? -45.985 -9.597 124.922 1.00 30.55 241 GLY A C 1
ATOM 1916 O O . GLY A 1 241 ? -47.157 -9.851 124.695 1.00 30.55 241 GLY A O 1
ATOM 1917 N N . LYS A 1 242 ? -45.115 -9.897 123.944 1.00 29.44 242 LYS A N 1
ATOM 1918 C CA . LYS A 1 242 ? -43.701 -9.606 123.614 1.00 29.44 242 LYS A CA 1
ATOM 1919 C C . LYS A 1 242 ? -43.323 -10.527 122.419 1.00 29.44 242 LYS A C 1
ATOM 1921 O O . LYS A 1 242 ? -43.114 -11.712 122.646 1.00 29.44 242 LYS A O 1
ATOM 1926 N N . SER A 1 243 ? -43.129 -10.003 121.206 1.00 34.31 243 SER A N 1
ATOM 1927 C CA . SER A 1 243 ? -42.220 -10.540 120.152 1.00 34.31 243 SER A CA 1
ATOM 1928 C C . SER A 1 243 ? -42.323 -9.631 118.912 1.00 34.31 243 SER A C 1
ATOM 1930 O O . SER A 1 243 ? -43.421 -9.254 118.537 1.00 34.31 243 SER A O 1
ATOM 1932 N N . LYS A 1 244 ? -41.264 -9.010 118.369 1.00 30.41 244 LYS A N 1
ATOM 1933 C CA . LYS A 1 244 ? -39.956 -9.463 117.830 1.00 30.41 244 LYS A CA 1
ATOM 1934 C C . LYS A 1 244 ? -40.031 -10.100 116.432 1.00 30.41 244 LYS A C 1
ATOM 1936 O O . LYS A 1 244 ? -40.796 -11.028 116.227 1.00 30.41 244 LYS A O 1
ATOM 1941 N N . SER A 1 245 ? -39.053 -9.696 115.601 1.00 32.22 245 SER A N 1
ATOM 1942 C CA . SER A 1 245 ? -38.661 -10.201 114.264 1.00 32.22 245 SER A CA 1
ATOM 1943 C C . SER A 1 245 ? -39.245 -9.410 113.079 1.00 32.22 245 SER A C 1
ATOM 1945 O O . SER A 1 245 ? -40.448 -9.217 113.032 1.00 32.22 245 SER A O 1
ATOM 1947 N N . SER A 1 246 ? -38.474 -8.937 112.087 1.00 33.84 246 SER A N 1
ATOM 1948 C CA . SER A 1 246 ? -37.005 -8.771 111.960 1.00 33.84 246 SER A CA 1
ATOM 1949 C C . SER A 1 246 ? -36.651 -7.850 110.770 1.00 33.84 246 SER A C 1
ATOM 1951 O O . SER A 1 246 ? -37.500 -7.624 109.920 1.00 33.84 246 SER A O 1
ATOM 1953 N N . LYS A 1 247 ? -35.388 -7.374 110.716 1.00 32.25 247 LYS A N 1
ATOM 1954 C CA . LYS A 1 247 ? -34.529 -7.110 109.520 1.00 32.25 247 LYS A CA 1
ATOM 1955 C C . LYS A 1 247 ? -35.241 -7.275 108.148 1.00 32.25 247 LYS A C 1
ATOM 1957 O O . LYS A 1 247 ? -35.771 -8.346 107.901 1.00 32.25 247 LYS A O 1
ATOM 1962 N N . SER A 1 248 ? -35.179 -6.388 107.149 1.00 34.78 248 SER A N 1
ATOM 1963 C CA . SER A 1 248 ? -33.984 -5.912 106.410 1.00 34.78 248 SER A CA 1
ATOM 1964 C C . SER A 1 248 ? -34.467 -5.187 105.113 1.00 34.78 248 SER A C 1
ATOM 1966 O O . SER A 1 248 ? -35.627 -5.360 104.764 1.00 34.78 248 SER A O 1
ATOM 1968 N N . SER A 1 249 ? -33.712 -4.411 104.314 1.00 36.91 249 SER A N 1
ATOM 1969 C CA . SER A 1 249 ? -32.337 -3.883 104.431 1.00 36.91 249 SER A CA 1
ATOM 1970 C C . SER A 1 249 ? -32.147 -2.565 103.643 1.00 36.91 249 SER A C 1
ATOM 1972 O O . SER A 1 249 ? -32.848 -2.275 102.682 1.00 36.91 249 SER A O 1
ATOM 1974 N N . LYS A 1 250 ? -31.102 -1.829 104.033 1.00 35.50 250 LYS A N 1
ATOM 1975 C CA . LYS A 1 250 ? -30.295 -0.855 103.274 1.00 35.50 250 LYS A CA 1
ATOM 1976 C C . LYS A 1 250 ? -30.096 -1.107 101.755 1.00 35.50 250 LYS A C 1
ATOM 1978 O O . LYS A 1 250 ? -29.618 -2.168 101.381 1.00 35.50 250 LYS A O 1
ATOM 1983 N N . THR A 1 251 ? -30.312 -0.039 100.975 1.00 39.59 251 THR A N 1
ATOM 1984 C CA . THR A 1 251 ? -29.416 0.598 99.966 1.00 39.59 251 THR A CA 1
ATOM 1985 C C . THR A 1 251 ? -28.646 -0.204 98.896 1.00 39.59 251 THR A C 1
ATOM 1987 O O . THR A 1 251 ? -27.933 -1.147 99.212 1.00 39.59 251 THR A O 1
ATOM 1990 N N . ASN A 1 252 ? -28.551 0.450 97.725 1.00 36.81 252 ASN A N 1
ATOM 1991 C CA . ASN A 1 252 ? -27.432 0.499 96.759 1.00 36.81 252 ASN A CA 1
ATOM 1992 C C . ASN A 1 252 ? -27.398 -0.458 95.545 1.00 36.81 252 ASN A C 1
ATOM 1994 O O . ASN A 1 252 ? -26.987 -1.601 95.658 1.00 36.81 252 ASN A O 1
ATOM 1998 N N . ASN A 1 253 ? -27.649 0.157 94.377 1.00 44.28 253 ASN A N 1
ATOM 1999 C CA . ASN A 1 253 ? -26.657 0.493 93.331 1.00 44.28 253 ASN A CA 1
ATOM 2000 C C . ASN A 1 253 ? -26.021 -0.619 92.459 1.00 44.28 253 ASN A C 1
ATOM 2002 O O . ASN A 1 253 ? -25.769 -1.724 92.915 1.00 44.28 253 ASN A O 1
ATOM 2006 N N . TRP A 1 254 ? -25.653 -0.205 91.233 1.00 40.53 254 TRP A N 1
ATOM 2007 C CA . TRP A 1 254 ? -24.955 -0.940 90.152 1.00 40.53 254 TRP A CA 1
ATOM 2008 C C . TRP A 1 254 ? -25.760 -2.076 89.477 1.00 40.53 254 TRP A C 1
ATOM 2010 O O . TRP A 1 254 ? -26.263 -2.960 90.153 1.00 40.53 254 TRP A O 1
ATOM 2020 N N . ALA A 1 255 ? -26.052 -2.083 88.167 1.00 36.72 255 ALA A N 1
ATOM 2021 C CA . ALA A 1 255 ? -25.312 -1.775 86.920 1.00 36.72 255 ALA A CA 1
ATOM 2022 C C . ALA A 1 255 ? -24.766 -3.040 86.227 1.00 36.72 255 ALA A C 1
ATOM 2024 O O . ALA A 1 255 ? -24.203 -3.900 86.896 1.00 36.72 255 ALA A O 1
ATOM 2025 N N . ASN A 1 256 ? -24.856 -3.059 84.884 1.00 37.28 256 ASN A N 1
ATOM 2026 C CA . ASN A 1 256 ? -24.269 -4.041 83.949 1.00 37.28 256 ASN A CA 1
ATOM 2027 C C . ASN A 1 256 ? -24.871 -5.474 84.039 1.00 37.28 256 ASN A C 1
ATOM 2029 O O . ASN A 1 256 ? -25.197 -5.951 85.115 1.00 37.28 256 ASN A O 1
ATOM 2033 N N . THR A 1 257 ? -25.116 -6.240 82.966 1.00 45.97 257 THR A N 1
ATOM 2034 C CA . THR A 1 257 ? -24.816 -6.125 81.521 1.00 45.97 257 THR A CA 1
ATOM 2035 C C . THR A 1 257 ? -25.921 -6.843 80.727 1.00 45.97 257 THR A C 1
ATOM 2037 O O . THR A 1 257 ? -26.422 -7.850 81.211 1.00 45.97 257 THR A O 1
ATOM 2040 N N . ILE A 1 258 ? -26.236 -6.373 79.510 1.00 45.69 258 ILE A N 1
ATOM 2041 C CA . ILE A 1 258 ? -26.638 -7.110 78.279 1.00 45.69 258 ILE A CA 1
ATOM 2042 C C . ILE A 1 258 ? -27.479 -6.145 77.431 1.00 45.69 258 ILE A C 1
ATOM 2044 O O . ILE A 1 258 ? -28.680 -6.024 77.635 1.00 45.69 258 ILE A O 1
ATOM 2048 N N . LEU A 1 259 ? -26.817 -5.435 76.509 1.00 43.31 259 LEU A N 1
ATOM 2049 C CA . LEU A 1 259 ? -27.354 -4.925 75.232 1.00 43.31 259 LEU A CA 1
ATOM 2050 C C . LEU A 1 259 ? -26.234 -4.194 74.466 1.00 43.31 259 LEU A C 1
ATOM 2052 O O . LEU A 1 259 ? -26.270 -2.994 74.221 1.00 43.31 259 LEU A O 1
ATOM 2056 N N . SER A 1 260 ? -25.195 -4.949 74.108 1.00 47.62 260 SER A N 1
ATOM 2057 C CA . SER A 1 260 ? -24.126 -4.506 73.207 1.00 47.62 260 SER A CA 1
ATOM 2058 C C . SER A 1 260 ? -23.693 -5.664 72.307 1.00 47.62 260 SER A C 1
ATOM 2060 O O . SER A 1 260 ? -22.631 -6.264 72.460 1.00 47.62 260 SER A O 1
ATOM 2062 N N . ARG A 1 261 ? -24.562 -6.013 71.356 1.00 48.41 261 ARG A N 1
ATOM 2063 C CA . ARG A 1 261 ? -24.209 -6.852 70.207 1.00 48.41 261 ARG A CA 1
ATOM 2064 C C . ARG A 1 261 ? -25.054 -6.417 69.013 1.00 48.41 261 ARG A C 1
ATOM 2066 O O . ARG A 1 261 ? -26.240 -6.166 69.198 1.00 48.41 261 ARG A O 1
ATOM 2073 N N . TRP A 1 262 ? -24.437 -6.385 67.830 1.00 49.06 262 TRP A N 1
ATOM 2074 C CA . TRP A 1 262 ? -25.013 -5.970 66.537 1.00 49.06 262 TRP A CA 1
ATOM 2075 C C . TRP A 1 262 ? -25.099 -4.460 66.265 1.00 49.06 262 TRP A C 1
ATOM 2077 O O . TRP A 1 262 ? -26.159 -3.919 65.970 1.00 49.06 262 TRP A O 1
ATOM 2087 N N . SER A 1 263 ? -23.933 -3.813 66.230 1.00 47.38 263 SER A N 1
ATOM 2088 C CA . SER A 1 263 ? -23.673 -2.730 65.273 1.00 47.38 263 SER A CA 1
ATOM 2089 C C . SER A 1 263 ? -22.186 -2.722 64.903 1.00 47.38 263 SER A C 1
ATOM 2091 O O . SER A 1 263 ? -21.374 -2.121 65.603 1.00 47.38 263 SER A O 1
ATOM 2093 N N . GLU A 1 264 ? -21.830 -3.405 63.819 1.00 45.41 264 GLU A N 1
ATOM 2094 C CA . GLU A 1 264 ? -20.520 -3.273 63.172 1.00 45.41 264 GLU A CA 1
ATOM 2095 C C . GLU A 1 264 ? -20.767 -2.850 61.712 1.00 45.41 264 GLU A C 1
ATOM 2097 O O . GLU A 1 264 ? -21.658 -3.420 61.071 1.00 45.41 264 GLU A O 1
ATOM 2102 N N . PRO A 1 265 ? -20.083 -1.811 61.201 1.00 55.41 265 PRO A N 1
ATOM 2103 C CA . PRO A 1 265 ? -20.301 -1.312 59.850 1.00 55.41 265 PRO A CA 1
ATOM 2104 C C . PRO A 1 265 ? -19.531 -2.154 58.828 1.00 55.41 265 PRO A C 1
ATOM 2106 O O . PRO A 1 265 ? -18.381 -2.522 59.053 1.00 55.41 265 PRO A O 1
ATOM 2109 N N . HIS A 1 266 ? -20.145 -2.403 57.672 1.00 50.19 266 HIS A N 1
ATOM 2110 C CA . HIS A 1 266 ? -19.434 -2.958 56.524 1.00 50.19 266 HIS A CA 1
ATOM 2111 C C . HIS A 1 266 ? -18.855 -1.804 55.699 1.00 50.19 266 HIS A C 1
ATOM 2113 O O . HIS A 1 266 ? -19.607 -1.040 55.095 1.00 50.19 266 HIS A O 1
ATOM 2119 N N . ASP A 1 267 ? -17.531 -1.675 55.697 1.00 52.00 267 ASP A N 1
ATOM 2120 C CA . ASP A 1 267 ? -16.802 -0.688 54.898 1.00 52.00 267 ASP A CA 1
ATOM 2121 C C . ASP A 1 267 ? -16.590 -1.232 53.464 1.00 52.00 267 ASP A C 1
ATOM 2123 O O . ASP A 1 267 ? -16.098 -2.359 53.326 1.00 52.00 267 ASP A O 1
ATOM 2127 N N . PRO A 1 268 ? -16.992 -0.519 52.392 1.00 57.53 268 PRO A N 1
ATOM 2128 C CA . PRO A 1 268 ? -16.834 -0.977 51.015 1.00 57.53 268 PRO A CA 1
ATOM 2129 C C . PRO A 1 268 ? -15.698 -0.225 50.296 1.00 57.53 268 PRO A C 1
ATOM 2131 O O . PRO A 1 268 ? -15.949 0.692 49.513 1.00 57.53 268 PRO A O 1
ATOM 2134 N N . SER A 1 269 ? -14.443 -0.623 50.530 1.00 58.88 269 SER A N 1
ATOM 2135 C CA . SER A 1 269 ? -13.295 -0.140 49.738 1.00 58.88 269 SER A CA 1
ATOM 2136 C C . SER A 1 269 ? -12.124 -1.139 49.636 1.00 58.88 269 SER A C 1
ATOM 2138 O O . SER A 1 269 ? -11.019 -0.893 50.118 1.00 58.88 269 SER A O 1
ATOM 2140 N N . GLN A 1 270 ? -12.365 -2.260 48.942 1.00 46.94 270 GLN A N 1
ATOM 2141 C CA . GLN A 1 270 ? -11.354 -3.067 48.233 1.00 46.94 270 GLN A CA 1
ATOM 2142 C C . GLN A 1 270 ? -11.907 -3.501 46.871 1.00 46.94 270 GLN A C 1
ATOM 2144 O O . GLN A 1 270 ? -13.132 -3.754 46.810 1.00 46.94 270 GLN A O 1
#

pLDDT: mean 79.13, std 20.36, range [27.91, 96.38]

Foldseek 3Di:
DPPPCVVLVVVLVCLQVVLVVLLVVLLVVVVPDPVDPDCPLSVLLVVLVVLCLPVQPVSLVVSLVVLVVVLVVCVVPPDPVCNVVSVVSSVSSSVSSVSNSVSSVVSVVSVVVVVVVVVVVVVVVVVVVVVVVVVVVVVVVVVVVVVVVVVVVVVVVVVVVVVVVVVVVVVVVVVVVVVVVVVVVVVVVVVVVVVVVVVVVVVVVVVVVVVVVVVVVVVVVVVVVVVDDDDDDDDDDDDDDDDDDDDDDDDDDDDDDDDDDDDDDDDPDD

Radius of gyration: 71.21 Å; chains: 1; bounding box: 120×29×196 Å